Protein AF-A0A6I3C0P9-F1 (afdb_monomer_lite)

Sequence (202 aa):
MDRSRAARRWARHPGRGCHIDLPGGHRPDGVVLSHHPAGKRRDPDERGGEGRRAERQQDGRQRLPHRTAPRTIVHGDYRLDNLLYREDPAECIAVDWQTAGAGVGGNDLAYFISTGLDPQLRRCAERELVEAYGQRLRNYGVNRDDAELWDDYRFALGHGVTVTVLGAVVASRTERGDDMFMAMASRVCAAIRDHDALALYI

Secondary structure (DSSP, 8-state):
--THHHHHTSPPPTTS-----PPPPPPPP---PPP-PPP---------S--TTTTTSS--S---GGGTSPEEEE-SS--GGGEEE-SSTT-EEE--GGG-EEEETHHHHHHHHHHHS-HHHHHHHHHHHHHHHHHHHHHTT----HHHHHHHHHHHHHHHHHHHHHHHHHSPP-HHHHHHHHHHHHHHHHHHHHTTGGGG--

Foldseek 3Di:
DDPVPVVVVVDDDPPDADDDDDPDDDDDDDDDDDDDDDDDDDDDDDDDDPDPPPPVDDDPPPDQLQVPADKDWDLLQQEPVQWDADPPNVDIDGHDSVRIDIGGNLLSLLLHLQQHDDQVVSVRPVLVSLVVVQVVCVVVVNHDDSVSSVSSNLLSLVSNLVSLVVCVVPDDDDPVNVVSSVSSNVRSVSSCVVSVSVVSVD

Radius of gyration: 21.85 Å; chains: 1; bounding box: 54×44×70 Å

Structure (mmCIF, N/CA/C/O backbone):
data_AF-A0A6I3C0P9-F1
#
_entry.id   AF-A0A6I3C0P9-F1
#
loop_
_atom_site.group_PDB
_atom_site.id
_atom_site.type_symbol
_atom_site.label_atom_id
_atom_site.label_alt_id
_atom_site.label_comp_id
_atom_site.label_asym_id
_atom_site.label_entity_id
_atom_site.label_seq_id
_atom_site.pdbx_PDB_ins_code
_atom_site.Cartn_x
_atom_site.Cartn_y
_atom_site.Cartn_z
_atom_site.occupancy
_atom_site.B_iso_or_equiv
_atom_site.auth_seq_id
_atom_site.auth_comp_id
_atom_site.auth_asym_id
_atom_site.auth_atom_id
_atom_site.pdbx_PDB_model_num
ATOM 1 N N . MET A 1 1 ? -7.347 -9.492 25.555 1.00 38.91 1 MET A N 1
ATOM 2 C CA . MET A 1 1 ? -7.716 -10.050 24.236 1.00 38.91 1 MET A CA 1
ATOM 3 C C . MET A 1 1 ? -6.455 -10.538 23.548 1.00 38.91 1 MET A C 1
ATOM 5 O O . MET A 1 1 ? -5.485 -9.798 23.456 1.00 38.91 1 MET A O 1
ATOM 9 N N . ASP A 1 2 ? -6.439 -11.815 23.187 1.00 27.03 2 ASP A N 1
ATOM 10 C CA . ASP A 1 2 ? -5.259 -12.546 22.732 1.00 27.03 2 ASP A CA 1
ATOM 11 C C . ASP A 1 2 ? -4.968 -12.265 21.243 1.00 27.03 2 ASP A C 1
ATOM 13 O O . ASP A 1 2 ? -5.726 -12.673 20.359 1.00 27.03 2 ASP A O 1
ATOM 17 N N . ARG A 1 3 ? -3.846 -11.577 20.974 1.00 28.50 3 ARG A N 1
ATOM 18 C CA . ARG A 1 3 ? -3.322 -11.249 19.630 1.00 28.50 3 ARG A CA 1
ATOM 19 C C . ARG A 1 3 ? -3.063 -12.491 18.760 1.00 28.50 3 ARG A C 1
ATOM 21 O O . ARG A 1 3 ? -2.845 -12.366 17.558 1.00 28.50 3 ARG A O 1
ATOM 28 N N . SER A 1 4 ? -3.119 -13.692 19.335 1.00 28.48 4 SER A N 1
ATOM 29 C CA . SER A 1 4 ? -2.850 -14.948 18.644 1.00 28.48 4 SER A CA 1
ATOM 30 C C . SER A 1 4 ? -3.986 -15.451 17.742 1.00 28.48 4 SER A C 1
ATOM 32 O O . SER A 1 4 ? -3.754 -16.379 16.971 1.00 28.48 4 SER A O 1
ATOM 34 N N . ARG A 1 5 ? -5.213 -14.909 17.808 1.00 29.33 5 ARG A N 1
ATOM 35 C CA . ARG A 1 5 ? -6.333 -15.431 16.993 1.00 29.33 5 ARG A CA 1
ATOM 36 C C . ARG A 1 5 ? -6.381 -14.875 15.570 1.00 29.33 5 ARG A C 1
ATOM 38 O O . ARG A 1 5 ? -6.636 -15.650 14.654 1.00 29.33 5 ARG A O 1
ATOM 45 N N . ALA A 1 6 ? -6.054 -13.598 15.363 1.00 30.41 6 ALA A N 1
ATOM 46 C CA . ALA A 1 6 ? -5.979 -13.026 14.016 1.00 30.41 6 ALA A CA 1
ATOM 47 C C . ALA A 1 6 ? -4.858 -13.689 13.200 1.00 30.41 6 ALA A C 1
ATOM 49 O O . ALA A 1 6 ? -5.098 -14.122 12.081 1.00 30.41 6 ALA A O 1
ATOM 50 N N . ALA A 1 7 ? -3.678 -13.895 13.799 1.00 29.20 7 ALA A N 1
ATOM 51 C CA . ALA A 1 7 ? -2.527 -14.533 13.154 1.00 29.20 7 ALA A CA 1
ATOM 52 C C . ALA A 1 7 ? -2.768 -15.997 12.720 1.00 29.20 7 ALA A C 1
ATOM 54 O O . ALA A 1 7 ? -2.131 -16.470 11.781 1.00 29.20 7 ALA A O 1
ATOM 55 N N . ARG A 1 8 ? -3.705 -16.720 13.354 1.00 29.94 8 ARG A N 1
ATOM 56 C CA . ARG A 1 8 ? -3.997 -18.130 13.029 1.00 29.94 8 ARG A CA 1
ATOM 57 C C . ARG A 1 8 ? -4.767 -18.323 11.723 1.00 29.94 8 ARG A C 1
ATOM 59 O O . ARG A 1 8 ? -4.684 -19.409 11.164 1.00 29.94 8 ARG A O 1
ATOM 66 N N . ARG A 1 9 ? -5.451 -17.296 11.201 1.00 34.88 9 ARG A N 1
ATOM 67 C CA . ARG A 1 9 ? -6.088 -17.360 9.869 1.00 34.88 9 ARG A CA 1
ATOM 68 C C . ARG A 1 9 ? -5.073 -17.223 8.721 1.00 34.88 9 ARG A C 1
ATOM 70 O O . ARG A 1 9 ? -5.396 -17.534 7.585 1.00 34.88 9 ARG A O 1
ATOM 77 N N . TRP A 1 10 ? -3.843 -16.810 9.036 1.00 47.06 10 TRP A N 1
ATOM 78 C CA . TRP A 1 10 ? -2.768 -16.501 8.082 1.00 47.06 10 TRP A CA 1
ATOM 79 C C . TRP A 1 10 ? -1.537 -17.406 8.254 1.00 47.06 10 TRP A C 1
ATOM 81 O O . TRP A 1 10 ? -0.498 -17.190 7.627 1.00 47.06 10 TRP A O 1
ATOM 91 N N . ALA A 1 11 ? -1.625 -18.411 9.132 1.00 30.53 11 ALA A N 1
ATOM 92 C CA . ALA A 1 11 ? -0.545 -19.352 9.387 1.00 30.53 11 ALA A CA 1
ATOM 93 C C . ALA A 1 11 ? -0.481 -20.414 8.277 1.00 30.53 11 ALA A C 1
ATOM 95 O O . ALA A 1 11 ? -1.456 -21.097 7.971 1.00 30.53 11 ALA A O 1
ATOM 96 N N . ARG A 1 12 ? 0.709 -20.532 7.684 1.00 39.53 12 ARG A N 1
ATOM 97 C CA . ARG A 1 12 ? 1.084 -21.432 6.588 1.00 39.53 12 ARG A CA 1
ATOM 98 C C . ARG A 1 12 ? 0.608 -22.876 6.813 1.00 39.53 12 ARG A C 1
ATOM 100 O O . ARG A 1 12 ? 1.025 -23.516 7.775 1.00 39.53 12 ARG A O 1
ATOM 107 N N . HIS A 1 13 ? -0.127 -23.429 5.849 1.00 32.75 13 HIS A N 1
ATOM 108 C CA . HIS A 1 13 ? -0.149 -24.872 5.607 1.00 32.75 13 HIS A CA 1
ATOM 109 C C . HIS A 1 13 ? 0.888 -25.197 4.519 1.00 32.75 13 HIS A C 1
ATOM 111 O O . HIS A 1 13 ? 0.745 -24.712 3.395 1.00 32.75 13 HIS A O 1
ATOM 117 N N . PRO A 1 14 ? 1.935 -25.993 4.801 1.00 33.34 14 PRO A N 1
ATOM 118 C CA . PRO A 1 14 ? 2.873 -26.411 3.768 1.00 33.34 14 PRO A CA 1
ATOM 119 C C . PRO A 1 14 ? 2.139 -27.358 2.808 1.00 33.34 14 PRO A C 1
ATOM 121 O O . PRO A 1 14 ? 1.761 -28.461 3.190 1.00 33.34 14 PRO A O 1
ATOM 124 N N . GLY A 1 15 ? 1.879 -26.898 1.580 1.00 37.88 15 GLY A N 1
ATOM 125 C CA . GLY A 1 15 ? 1.299 -27.715 0.506 1.00 37.88 15 GLY A CA 1
ATOM 126 C C . GLY A 1 15 ? -0.063 -27.274 -0.042 1.00 37.88 15 GLY A C 1
ATOM 127 O O . GLY A 1 15 ? -0.566 -27.927 -0.951 1.00 37.88 15 GLY A O 1
ATOM 128 N N . ARG A 1 16 ? -0.664 -26.179 0.442 1.00 39.03 16 ARG A N 1
ATOM 129 C CA . ARG A 1 16 ? -1.832 -25.556 -0.211 1.00 39.03 16 ARG A CA 1
ATOM 130 C C . ARG A 1 16 ? -1.419 -24.184 -0.734 1.00 39.03 16 ARG A C 1
ATOM 132 O O . ARG A 1 16 ? -0.771 -23.436 -0.007 1.00 39.03 16 ARG A O 1
ATOM 139 N N . GLY A 1 17 ? -1.728 -23.890 -1.998 1.00 38.62 17 GLY A N 1
ATOM 140 C CA . GLY A 1 17 ? -1.476 -22.574 -2.592 1.00 38.62 17 GLY A CA 1
ATOM 141 C C . GLY A 1 17 ? -2.056 -21.451 -1.727 1.00 38.62 17 GLY A C 1
ATOM 142 O O . GLY A 1 17 ? -3.011 -21.674 -0.983 1.00 38.62 17 GLY A O 1
ATOM 143 N N . CYS A 1 18 ? -1.447 -20.266 -1.795 1.00 44.22 18 CYS A N 1
ATOM 144 C CA . CYS A 1 18 ? -1.947 -19.070 -1.121 1.00 44.22 18 CYS A CA 1
ATOM 145 C C . CYS A 1 18 ? -3.380 -18.782 -1.586 1.00 44.22 18 CYS A C 1
ATOM 147 O O . CYS A 1 18 ? -3.577 -18.327 -2.706 1.00 44.22 18 CYS A O 1
ATOM 149 N N . HIS A 1 19 ? -4.361 -19.077 -0.738 1.00 35.81 19 HIS A N 1
ATOM 150 C CA . HIS A 1 19 ? -5.753 -18.684 -0.921 1.00 35.81 19 HIS A CA 1
ATOM 151 C C . HIS A 1 19 ? -6.072 -17.647 0.149 1.00 35.81 19 HIS A C 1
ATOM 153 O O . HIS A 1 19 ? -5.813 -17.887 1.333 1.00 35.81 19 HIS A O 1
ATOM 159 N N . ILE A 1 20 ? -6.592 -16.495 -0.261 1.00 45.50 20 ILE A N 1
ATOM 160 C CA . ILE A 1 20 ? -7.038 -15.442 0.644 1.00 45.50 20 ILE A CA 1
ATOM 161 C C . ILE A 1 20 ? -8.560 -15.439 0.594 1.00 45.50 20 ILE A C 1
ATOM 163 O O . ILE A 1 20 ? -9.168 -15.431 -0.466 1.00 45.50 20 ILE A O 1
ATOM 167 N N . ASP A 1 21 ? -9.185 -15.499 1.766 1.00 40.84 21 ASP A N 1
ATOM 168 C CA . ASP A 1 21 ? -10.636 -15.383 1.889 1.00 40.84 21 ASP A CA 1
ATOM 169 C C . ASP A 1 21 ? -10.985 -13.927 2.211 1.00 40.84 21 ASP A C 1
ATOM 171 O O . ASP A 1 21 ? -11.048 -13.540 3.390 1.00 40.84 21 ASP A O 1
ATOM 175 N N . LEU A 1 22 ? -11.206 -13.113 1.175 1.00 41.94 22 LEU A N 1
ATOM 176 C CA . LEU A 1 22 ? -11.764 -11.772 1.341 1.00 41.94 22 LEU A CA 1
ATOM 177 C C . LEU A 1 22 ? -13.247 -11.857 1.759 1.00 41.94 22 LEU A C 1
ATOM 179 O O . LEU A 1 22 ? -14.027 -12.566 1.119 1.00 41.94 22 LEU A O 1
ATOM 183 N N . PRO A 1 23 ? -13.682 -11.149 2.820 1.00 40.12 23 PRO A N 1
ATOM 184 C CA . PRO A 1 23 ? -15.089 -11.120 3.202 1.00 40.12 23 PRO A CA 1
ATOM 185 C C . PRO A 1 23 ? -15.928 -10.423 2.118 1.00 40.12 23 PRO A C 1
ATOM 187 O O . PRO A 1 23 ? -15.654 -9.286 1.724 1.00 40.12 23 PRO A O 1
ATOM 190 N N . GLY A 1 24 ? -16.958 -11.124 1.633 1.00 35.59 24 GLY A N 1
ATOM 191 C CA . GLY A 1 24 ? -17.895 -10.631 0.624 1.00 35.59 24 GLY A CA 1
ATOM 192 C C . GLY A 1 24 ? -18.575 -9.336 1.071 1.00 35.59 24 GLY A C 1
ATOM 193 O O . GLY A 1 24 ? -19.110 -9.246 2.173 1.00 35.59 24 GLY A O 1
ATOM 194 N N . GLY A 1 25 ? -18.531 -8.315 0.214 1.00 35.94 25 GLY A N 1
ATOM 195 C CA . GLY A 1 25 ? -19.069 -6.993 0.515 1.00 35.94 25 GLY A CA 1
ATOM 196 C C . GLY A 1 25 ? -20.580 -7.015 0.740 1.00 35.94 25 GLY A C 1
ATOM 197 O O . GLY A 1 25 ? -21.345 -7.322 -0.172 1.00 35.94 25 GLY A O 1
ATOM 198 N N . HIS A 1 26 ? -21.007 -6.635 1.943 1.00 32.00 26 HIS A N 1
ATOM 199 C CA . HIS A 1 26 ? -22.389 -6.263 2.222 1.00 32.00 26 HIS A CA 1
ATOM 200 C C . HIS A 1 26 ? -22.710 -4.954 1.480 1.00 32.00 26 HIS A C 1
ATOM 202 O O . HIS A 1 26 ? -21.946 -3.987 1.560 1.00 32.00 26 HIS A O 1
ATOM 208 N N . ARG A 1 27 ? -23.806 -4.934 0.711 1.00 31.52 27 ARG A N 1
ATOM 209 C CA . ARG A 1 27 ? -24.332 -3.710 0.090 1.00 31.52 27 ARG A CA 1
ATOM 210 C C . ARG A 1 27 ? -24.990 -2.853 1.178 1.00 31.52 27 ARG A C 1
ATOM 212 O O . ARG A 1 27 ? -25.767 -3.408 1.948 1.00 31.52 27 ARG A O 1
ATOM 219 N N . PRO A 1 28 ? -24.762 -1.533 1.234 1.00 33.75 28 PRO A N 1
ATOM 220 C CA . PRO A 1 28 ? -25.681 -0.652 1.933 1.00 33.75 28 PRO A CA 1
ATOM 221 C C . PRO A 1 28 ? -26.931 -0.463 1.063 1.00 33.75 28 PRO A C 1
ATOM 223 O O . PRO A 1 28 ? -26.853 0.018 -0.070 1.00 33.75 28 PRO A O 1
ATOM 226 N N . ASP A 1 29 ? -28.077 -0.889 1.586 1.00 29.89 29 ASP A N 1
ATOM 227 C CA . ASP A 1 29 ? -29.388 -0.628 1.000 1.00 29.89 29 ASP A CA 1
ATOM 228 C C . ASP A 1 29 ? -29.716 0.874 1.045 1.00 29.89 29 ASP A C 1
ATOM 230 O O . ASP A 1 29 ? -29.519 1.538 2.061 1.00 29.89 29 ASP A O 1
ATOM 234 N N . GLY A 1 30 ? -30.289 1.388 -0.048 1.00 33.84 30 GLY A N 1
ATOM 235 C CA . GLY A 1 30 ? -31.088 2.616 -0.028 1.00 33.84 30 GLY A CA 1
ATOM 236 C C . GLY A 1 30 ? -30.412 3.895 -0.527 1.00 33.84 30 GLY A C 1
ATOM 237 O O . GLY A 1 30 ? -30.167 4.813 0.247 1.00 33.84 30 GLY A O 1
ATOM 238 N N . VAL A 1 31 ? -30.263 4.033 -1.848 1.00 28.39 31 VAL A N 1
ATOM 239 C CA . VAL A 1 31 ? -30.340 5.350 -2.507 1.00 28.39 31 VAL A CA 1
ATOM 240 C C . VAL A 1 31 ? -31.337 5.242 -3.657 1.00 28.39 31 VAL A C 1
ATOM 242 O O . VAL A 1 31 ? -31.069 4.631 -4.689 1.00 28.39 31 VAL A O 1
ATOM 245 N N . VAL A 1 32 ? -32.523 5.814 -3.452 1.00 26.89 32 VAL A N 1
ATOM 246 C CA . VAL A 1 32 ? -33.547 5.979 -4.487 1.00 26.89 32 VAL A CA 1
ATOM 247 C C . VAL A 1 32 ? -33.168 7.206 -5.315 1.00 26.89 32 VAL A C 1
ATOM 249 O O . VAL A 1 32 ? -33.264 8.330 -4.829 1.00 26.89 32 VAL A O 1
ATOM 252 N N . LEU A 1 33 ? -32.736 6.999 -6.561 1.00 29.86 33 LEU A N 1
ATOM 253 C CA . LEU A 1 33 ? -32.597 8.071 -7.549 1.00 29.86 33 LEU A CA 1
ATOM 254 C C . LEU A 1 33 ? -33.872 8.140 -8.395 1.00 29.86 33 LEU A C 1
ATOM 256 O O . LEU A 1 33 ? -34.263 7.176 -9.054 1.00 29.86 33 LEU A O 1
ATOM 260 N N . SER A 1 34 ? -34.533 9.290 -8.343 1.00 28.80 34 SER A N 1
ATOM 261 C CA . SER A 1 34 ? -35.759 9.619 -9.063 1.00 28.80 34 SER A CA 1
ATOM 262 C C . SER A 1 34 ? -35.545 9.674 -10.584 1.00 28.80 34 SER A C 1
ATOM 264 O O . SER A 1 34 ? -34.578 10.241 -11.087 1.00 28.80 34 SER A O 1
ATOM 266 N N . HIS A 1 35 ? -36.485 9.083 -11.327 1.00 28.83 35 HIS A N 1
ATOM 267 C CA . HIS A 1 35 ? -36.549 9.101 -12.789 1.00 28.83 35 HIS A CA 1
ATOM 268 C C . HIS A 1 35 ? -37.138 10.407 -13.348 1.00 28.83 35 HIS A C 1
ATOM 270 O O . HIS A 1 35 ? -38.160 10.900 -12.863 1.00 28.83 35 HIS A O 1
ATOM 276 N N . HIS A 1 36 ? -36.570 10.882 -14.462 1.00 27.42 36 HIS A N 1
ATOM 277 C CA . HIS A 1 36 ? -37.252 11.731 -15.446 1.00 27.42 36 HIS A CA 1
ATOM 278 C C . HIS A 1 36 ? -36.808 11.383 -16.887 1.00 27.42 36 HIS A C 1
ATOM 280 O O . HIS A 1 36 ? -35.764 10.756 -17.058 1.00 27.42 36 HIS A O 1
ATOM 286 N N . PRO A 1 37 ? -37.641 11.664 -17.912 1.00 30.05 37 PRO A N 1
ATOM 287 C CA . PRO A 1 37 ? -37.970 10.681 -18.946 1.00 30.05 37 PRO A CA 1
ATOM 288 C C . PRO A 1 37 ? -37.152 10.751 -20.246 1.00 30.05 37 PRO A C 1
ATOM 290 O O . PRO A 1 37 ? -36.448 11.709 -20.549 1.00 30.05 37 PRO A O 1
ATOM 293 N N . ALA A 1 38 ? -37.324 9.679 -21.023 1.00 30.98 38 ALA A N 1
ATOM 294 C CA . ALA A 1 38 ? -36.679 9.347 -22.285 1.00 30.98 38 ALA A CA 1
ATOM 295 C C . ALA A 1 38 ? -36.894 10.366 -23.423 1.00 30.98 38 ALA A C 1
ATOM 297 O O . ALA A 1 38 ? -38.022 10.724 -23.764 1.00 30.98 38 ALA A O 1
ATOM 298 N N . GLY A 1 39 ? -35.794 10.723 -24.094 1.00 30.14 39 GLY A N 1
ATOM 299 C CA . GLY A 1 39 ? -35.772 11.387 -25.396 1.00 30.14 39 GLY A CA 1
ATOM 300 C C . GLY A 1 39 ? -35.522 10.388 -26.534 1.00 30.14 39 GLY A C 1
ATOM 301 O O . GLY A 1 39 ? -34.580 9.605 -26.492 1.00 30.14 39 GLY A O 1
ATOM 302 N N . LYS A 1 40 ? -36.418 10.418 -27.524 1.00 32.47 40 LYS A N 1
ATOM 303 C CA . LYS A 1 40 ? -36.533 9.630 -28.769 1.00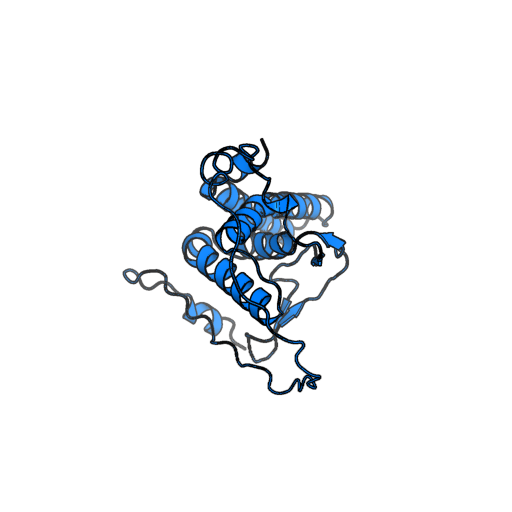 32.47 40 LYS A CA 1
ATOM 304 C C . LYS A 1 40 ? -35.247 9.058 -29.399 1.00 32.47 40 LYS A C 1
ATOM 306 O O . LYS A 1 40 ? -34.299 9.777 -29.695 1.00 32.47 40 LYS A O 1
ATOM 311 N N . ARG A 1 41 ? -35.340 7.774 -29.777 1.00 33.72 41 ARG A N 1
ATOM 312 C CA . ARG A 1 41 ? -34.451 7.063 -30.714 1.00 33.72 41 ARG A CA 1
ATOM 313 C C . ARG A 1 41 ? -34.569 7.628 -32.140 1.00 33.72 41 ARG A C 1
ATOM 315 O O . ARG A 1 41 ? -35.677 7.919 -32.595 1.00 33.72 41 ARG A O 1
ATOM 322 N N . ARG A 1 42 ? -33.448 7.674 -32.861 1.00 31.28 42 ARG A N 1
ATOM 323 C CA . ARG A 1 42 ? -33.365 7.608 -34.329 1.00 31.28 42 ARG A CA 1
ATOM 324 C C . ARG A 1 42 ? -32.244 6.638 -34.692 1.00 31.28 42 ARG A C 1
ATOM 326 O O . ARG A 1 42 ? -31.219 6.633 -34.022 1.00 31.28 42 ARG A O 1
ATOM 333 N N . ASP A 1 43 ? -32.479 5.845 -35.723 1.00 31.69 43 ASP A N 1
ATOM 334 C CA . ASP A 1 43 ? -31.561 4.871 -36.319 1.00 31.69 43 ASP A CA 1
ATOM 335 C C . ASP A 1 43 ? -31.957 4.714 -37.800 1.00 31.69 43 ASP A C 1
ATOM 337 O O . ASP A 1 43 ? -33.095 5.080 -38.129 1.00 31.69 43 ASP A O 1
ATOM 341 N N . PRO A 1 44 ? -31.181 4.033 -38.656 1.00 47.91 44 PRO A N 1
ATOM 342 C CA . PRO A 1 44 ? -29.742 4.090 -38.940 1.00 47.91 44 PRO A CA 1
ATOM 343 C C . PRO A 1 44 ? -29.495 4.559 -40.393 1.00 47.91 44 PRO A C 1
ATOM 345 O O . PRO A 1 44 ? -3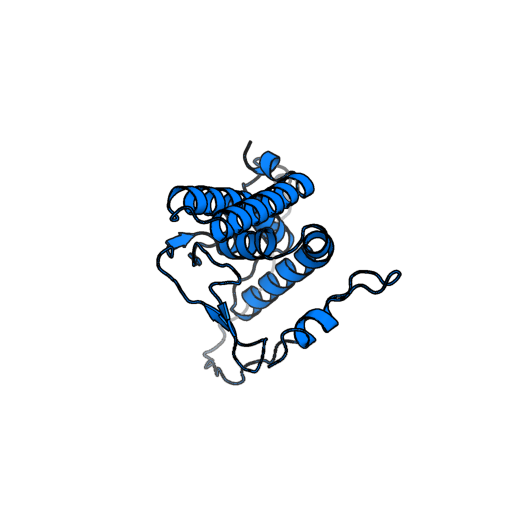0.429 4.751 -41.165 1.00 47.91 44 PRO A O 1
ATOM 348 N N . ASP A 1 45 ? -28.215 4.581 -40.769 1.00 33.66 45 ASP A N 1
ATOM 349 C CA . ASP A 1 45 ? -27.689 4.394 -42.131 1.00 33.66 45 ASP A CA 1
ATOM 350 C C . ASP A 1 45 ? -27.366 5.673 -42.915 1.00 33.66 45 ASP A C 1
ATOM 352 O O . ASP A 1 45 ? -28.243 6.391 -43.379 1.00 33.66 45 ASP A O 1
ATOM 356 N N . GLU A 1 46 ? -26.063 5.959 -43.031 1.00 34.69 46 GLU A N 1
ATOM 357 C CA . GLU A 1 46 ? -25.405 6.326 -44.290 1.00 34.69 46 GLU A CA 1
ATOM 358 C C . GLU A 1 46 ? -23.921 6.666 -44.058 1.00 34.69 46 GLU A C 1
ATOM 360 O O . GLU A 1 46 ? -23.586 7.491 -43.209 1.00 34.69 46 GLU A O 1
ATOM 365 N N . ARG A 1 47 ? -23.069 6.113 -44.939 1.00 36.91 47 ARG A N 1
ATOM 366 C CA . ARG A 1 47 ? -21.616 6.339 -45.137 1.00 36.91 47 ARG A CA 1
ATOM 367 C C . ARG A 1 47 ? -20.750 5.448 -44.239 1.00 36.91 47 ARG A C 1
ATOM 369 O O . ARG A 1 47 ? -20.501 5.726 -43.075 1.00 36.91 47 ARG A O 1
ATOM 376 N N . GLY A 1 48 ? -20.325 4.283 -44.728 1.00 30.31 48 GLY A N 1
ATOM 377 C CA . GLY A 1 48 ? -19.356 4.175 -45.828 1.00 30.31 48 GLY A CA 1
ATOM 378 C C . GLY A 1 48 ? -17.973 4.472 -45.241 1.00 30.31 48 GLY A C 1
ATOM 379 O O . GLY A 1 48 ? -17.634 5.609 -44.964 1.00 30.31 48 GLY A O 1
ATOM 380 N N . GLY A 1 49 ? -17.197 3.473 -44.841 1.00 39.06 49 GLY A N 1
ATOM 381 C CA . GLY A 1 49 ? -16.512 2.627 -45.806 1.00 39.06 49 GLY A CA 1
ATOM 382 C C . GLY A 1 49 ? -15.033 2.988 -45.981 1.00 39.06 49 GLY A C 1
ATOM 383 O O . GLY A 1 49 ? -14.447 2.455 -46.897 1.00 39.06 49 GLY A O 1
ATOM 384 N N . GLU A 1 50 ? -14.407 3.826 -45.137 1.00 36.94 50 GLU A N 1
ATOM 385 C CA . GLU A 1 50 ? -12.986 4.205 -45.335 1.00 36.94 50 GLU A CA 1
ATOM 386 C C . GLU A 1 50 ? -12.158 4.448 -44.048 1.00 36.94 50 GLU A C 1
ATOM 388 O O . GLU A 1 50 ? -10.998 4.838 -44.118 1.00 36.94 50 GLU A O 1
ATOM 393 N N . GLY A 1 51 ? -12.684 4.158 -42.848 1.00 33.19 51 GLY A N 1
ATOM 394 C CA . GLY A 1 51 ? -11.971 4.424 -41.578 1.00 33.19 51 GLY A CA 1
ATOM 395 C C . GLY A 1 51 ? -11.082 3.292 -41.032 1.00 33.19 51 GLY A C 1
ATOM 396 O O . GLY A 1 51 ? -10.210 3.521 -40.200 1.00 33.19 51 GLY A O 1
ATOM 397 N N . ARG A 1 52 ? -11.254 2.042 -41.488 1.00 42.44 52 ARG A N 1
ATOM 398 C CA . ARG A 1 52 ? -10.749 0.855 -40.754 1.00 42.44 52 ARG A CA 1
ATOM 399 C C . ARG A 1 52 ? -9.265 0.513 -40.951 1.00 42.44 52 ARG A C 1
ATOM 401 O O . ARG A 1 52 ? -8.814 -0.513 -40.449 1.00 42.44 52 ARG A O 1
ATOM 408 N N . ARG A 1 53 ? -8.492 1.331 -41.672 1.00 39.91 53 ARG A N 1
ATOM 409 C CA . ARG A 1 53 ? -7.037 1.125 -41.848 1.00 39.91 53 ARG A CA 1
ATOM 410 C C . ARG A 1 53 ? -6.157 2.260 -41.323 1.00 39.91 53 ARG A C 1
ATOM 412 O O . ARG A 1 53 ? -4.958 2.046 -41.206 1.00 39.91 53 ARG A O 1
ATOM 419 N N . ALA A 1 54 ? -6.725 3.406 -40.945 1.00 37.22 54 ALA A N 1
ATOM 420 C CA . ALA A 1 54 ? -5.960 4.552 -40.440 1.00 37.22 54 ALA A CA 1
ATOM 421 C C . ALA A 1 54 ? -5.922 4.653 -38.901 1.00 37.22 54 ALA A C 1
ATOM 423 O O . ALA A 1 54 ? -5.108 5.389 -38.353 1.00 37.22 54 ALA A O 1
ATOM 424 N N . GLU A 1 55 ? -6.755 3.891 -38.187 1.00 36.97 55 GLU A N 1
ATOM 425 C CA . GLU A 1 55 ? -6.871 3.990 -36.722 1.00 36.97 55 GLU A CA 1
ATOM 426 C C . GLU A 1 55 ? -5.924 3.042 -35.961 1.00 36.97 55 GLU A C 1
ATOM 428 O O . GLU A 1 55 ? -5.757 3.144 -34.752 1.00 36.97 55 GLU A O 1
ATOM 433 N N . ARG A 1 56 ? -5.225 2.142 -36.667 1.00 37.88 56 ARG A N 1
ATOM 434 C CA . ARG A 1 56 ? -4.291 1.177 -36.053 1.00 37.88 56 ARG A CA 1
ATOM 435 C C . ARG A 1 56 ? -2.885 1.738 -35.810 1.00 37.88 56 ARG A C 1
ATOM 437 O O . ARG A 1 56 ? -1.973 0.980 -35.486 1.00 37.88 56 ARG A O 1
ATOM 444 N N . GLN A 1 57 ? -2.701 3.040 -36.010 1.00 40.16 57 GLN A N 1
ATOM 445 C CA . GLN A 1 57 ? -1.396 3.688 -35.976 1.00 40.16 57 GLN A CA 1
ATOM 446 C C . GLN A 1 57 ? -1.477 5.065 -35.316 1.00 40.16 57 GLN A C 1
ATOM 448 O O . GLN A 1 57 ? -1.029 6.063 -35.869 1.00 40.16 57 GLN A O 1
ATOM 453 N N . GLN A 1 58 ? -2.073 5.126 -34.126 1.00 42.59 58 GLN A N 1
ATOM 454 C CA . GLN A 1 58 ? -1.968 6.290 -33.254 1.00 42.59 58 GLN A CA 1
ATOM 455 C C . GLN A 1 58 ? -1.631 5.835 -31.830 1.00 42.59 58 GLN A C 1
ATOM 457 O O . GLN A 1 58 ? -2.257 4.935 -31.285 1.00 42.59 58 GLN A O 1
ATOM 462 N N . ASP A 1 59 ? -0.625 6.505 -31.271 1.00 43.16 59 ASP A N 1
ATOM 463 C CA . ASP A 1 59 ? -0.190 6.501 -29.869 1.00 43.16 59 ASP A CA 1
ATOM 464 C C . ASP A 1 59 ? 0.774 5.384 -29.412 1.00 43.16 59 ASP A C 1
ATOM 466 O O . ASP A 1 59 ? 0.558 4.676 -28.438 1.00 43.16 59 ASP A O 1
ATOM 470 N N . GLY A 1 60 ? 1.931 5.293 -30.079 1.00 40.91 60 GLY A N 1
ATOM 471 C CA . GLY A 1 60 ? 3.127 4.603 -29.564 1.00 40.91 60 GLY A CA 1
ATOM 472 C C . GLY A 1 60 ? 3.872 5.355 -28.446 1.00 40.91 60 GLY A C 1
ATOM 473 O O . GLY A 1 60 ? 5.002 4.995 -28.122 1.00 40.91 60 GLY A O 1
ATOM 474 N N . ARG A 1 61 ? 3.291 6.412 -27.859 1.00 50.31 61 ARG A N 1
ATOM 475 C CA . ARG A 1 61 ? 3.785 6.980 -26.600 1.00 50.31 61 ARG A CA 1
ATOM 476 C C . ARG A 1 61 ? 3.171 6.161 -25.473 1.00 50.31 61 ARG A C 1
ATOM 478 O O . ARG A 1 61 ? 1.990 6.322 -25.188 1.00 50.31 61 ARG A O 1
ATOM 485 N N . GLN A 1 62 ? 3.958 5.294 -24.835 1.00 55.22 62 GLN A N 1
ATOM 486 C CA . GLN A 1 62 ? 3.547 4.657 -23.581 1.00 55.22 62 GLN A CA 1
ATOM 487 C C . GLN A 1 62 ? 3.068 5.750 -22.617 1.00 55.22 62 GLN A C 1
ATOM 489 O O . GLN A 1 62 ? 3.837 6.613 -22.188 1.00 55.22 62 GLN A O 1
ATOM 494 N N . ARG A 1 63 ? 1.761 5.777 -22.343 1.00 60.28 63 ARG A N 1
ATOM 495 C CA . ARG A 1 63 ? 1.190 6.686 -21.353 1.00 60.28 63 ARG A CA 1
ATOM 496 C C . ARG A 1 63 ? 1.663 6.206 -19.993 1.00 60.28 63 ARG A C 1
ATOM 498 O O . ARG A 1 63 ? 1.419 5.063 -19.630 1.00 60.28 63 ARG A O 1
ATOM 505 N N . LEU A 1 64 ? 2.345 7.081 -19.258 1.00 62.78 64 LEU A N 1
ATOM 506 C CA . LEU A 1 64 ? 2.743 6.770 -17.889 1.00 62.78 64 LEU A CA 1
ATOM 507 C C . LEU A 1 64 ? 1.472 6.518 -17.056 1.00 62.78 64 LEU A C 1
ATOM 509 O O . LEU A 1 64 ? 0.575 7.369 -17.118 1.00 62.78 64 LEU A O 1
ATOM 513 N N . PRO A 1 65 ? 1.397 5.429 -16.271 1.00 64.25 65 PRO A N 1
ATOM 514 C CA . PRO A 1 65 ? 0.166 4.991 -15.596 1.00 64.25 65 PRO A CA 1
ATOM 515 C C . PRO A 1 65 ? -0.492 6.122 -14.787 1.00 64.25 65 PRO A C 1
ATOM 517 O O . PRO A 1 65 ? -1.646 6.496 -14.991 1.00 64.25 65 PRO A O 1
ATOM 520 N N . HIS A 1 66 ? 0.323 6.843 -14.016 1.00 66.50 66 HIS A N 1
ATOM 521 C CA . HIS A 1 66 ? -0.124 7.920 -13.132 1.00 66.50 66 HIS A CA 1
ATOM 522 C C . HIS A 1 66 ? -0.681 9.169 -13.858 1.00 66.50 66 HIS A C 1
ATOM 524 O O . HIS A 1 66 ? -1.256 10.053 -13.222 1.00 66.50 66 HIS A O 1
ATOM 530 N N . ARG A 1 67 ? -0.516 9.313 -15.183 1.00 64.69 67 ARG A N 1
ATOM 531 C CA . ARG A 1 67 ? -1.009 10.501 -15.914 1.00 64.69 67 ARG A CA 1
ATOM 532 C C . ARG A 1 67 ? -2.501 10.442 -16.234 1.00 64.69 67 ARG A C 1
ATOM 534 O O . ARG A 1 67 ? -3.087 11.498 -16.466 1.00 64.69 67 ARG A O 1
ATOM 541 N N . THR A 1 68 ? -3.097 9.253 -16.277 1.00 71.06 68 THR A N 1
ATOM 542 C CA . THR A 1 68 ? -4.531 9.064 -16.562 1.00 71.06 68 THR A CA 1
ATOM 543 C C . THR A 1 68 ? -5.353 8.827 -15.300 1.00 71.06 68 THR A C 1
ATOM 545 O O . THR A 1 68 ? -6.577 8.958 -15.330 1.00 71.06 68 THR A O 1
ATOM 548 N N . ALA A 1 69 ? -4.696 8.527 -14.179 1.00 80.56 69 ALA A N 1
ATOM 549 C CA . ALA A 1 69 ? -5.364 8.254 -12.924 1.00 80.56 69 ALA A CA 1
ATOM 550 C C . ALA A 1 69 ? -6.077 9.502 -12.350 1.00 80.56 69 ALA A C 1
ATOM 552 O O . ALA A 1 69 ? -5.476 10.581 -12.271 1.00 80.56 69 ALA A O 1
ATOM 553 N N . PRO A 1 70 ? -7.346 9.380 -11.905 1.00 84.38 70 PRO A N 1
ATOM 554 C CA . PRO A 1 70 ? -8.055 10.469 -11.246 1.00 84.38 70 PRO A CA 1
ATOM 555 C C . PRO A 1 70 ? -7.328 10.935 -9.985 1.00 84.38 70 PRO A C 1
ATOM 557 O O . PRO A 1 70 ? -6.858 10.125 -9.180 1.00 84.38 70 PRO A O 1
ATOM 560 N N . ARG A 1 71 ? -7.282 12.254 -9.784 1.00 89.69 71 ARG A N 1
ATOM 561 C CA . ARG A 1 71 ? -6.772 12.831 -8.540 1.00 89.69 71 ARG A CA 1
ATOM 562 C C . ARG A 1 71 ? -7.829 12.744 -7.446 1.00 89.69 71 ARG A C 1
ATOM 564 O O . ARG A 1 71 ? -8.994 13.051 -7.676 1.00 89.69 71 ARG A O 1
ATOM 571 N N . THR A 1 72 ? -7.391 12.381 -6.252 1.00 92.38 72 THR A N 1
ATOM 572 C CA . THR A 1 72 ? -8.191 12.284 -5.031 1.00 92.38 72 THR A CA 1
ATOM 573 C C . THR A 1 72 ? -7.429 12.910 -3.865 1.00 92.38 72 THR A C 1
ATOM 575 O O . THR A 1 72 ? -6.250 13.257 -3.986 1.00 92.38 72 THR A O 1
ATOM 578 N N . ILE A 1 73 ? -8.100 13.047 -2.727 1.00 95.56 73 ILE A N 1
ATOM 579 C CA . ILE A 1 73 ? -7.416 13.207 -1.448 1.00 95.56 73 ILE A CA 1
ATOM 580 C C . ILE A 1 73 ? -6.782 11.856 -1.108 1.00 95.56 73 ILE A C 1
ATOM 582 O O . ILE A 1 73 ? -7.475 10.838 -1.089 1.00 95.56 73 ILE A O 1
ATOM 586 N N . VAL A 1 74 ? -5.470 11.864 -0.894 1.00 95.94 74 VAL A N 1
ATOM 587 C CA . VAL A 1 74 ? -4.694 10.739 -0.367 1.00 95.94 74 VAL A CA 1
ATOM 588 C C . VAL A 1 74 ? -4.327 11.027 1.079 1.00 95.94 74 VAL A C 1
ATOM 590 O O . VAL A 1 74 ? -4.157 12.189 1.458 1.00 95.94 74 VAL A O 1
ATOM 593 N N . HIS A 1 75 ? -4.204 9.975 1.875 1.00 97.12 75 HIS A N 1
ATOM 594 C CA . HIS A 1 75 ? -3.753 10.047 3.254 1.00 97.12 75 HIS A CA 1
ATOM 595 C C . HIS A 1 75 ? -2.265 10.398 3.332 1.00 97.12 75 HIS A C 1
ATOM 597 O O . HIS A 1 75 ? -1.874 11.166 4.198 1.00 97.12 75 HIS A O 1
ATOM 603 N N . GLY A 1 76 ? -1.431 9.854 2.438 1.00 93.19 76 GLY A N 1
ATOM 604 C CA . GLY A 1 76 ? 0.005 10.162 2.352 1.00 93.19 76 GLY A CA 1
ATOM 605 C C . GLY A 1 76 ? 0.892 9.388 3.335 1.00 93.19 76 GLY A C 1
ATOM 606 O O . GLY A 1 76 ? 2.075 9.204 3.075 1.00 93.19 76 GLY A O 1
ATOM 607 N N . ASP A 1 77 ? 0.323 8.883 4.431 1.00 94.00 77 ASP A N 1
ATOM 608 C CA . ASP A 1 77 ? 0.944 7.888 5.328 1.00 94.00 77 ASP A CA 1
ATOM 609 C C . ASP A 1 77 ? -0.032 6.742 5.684 1.00 94.00 77 ASP A C 1
ATOM 611 O O . ASP A 1 77 ? -0.303 6.453 6.849 1.00 94.00 77 ASP A O 1
ATOM 615 N N . TYR A 1 78 ? -0.656 6.124 4.674 1.00 95.12 78 TYR A N 1
ATOM 616 C CA . TYR A 1 78 ? -1.682 5.085 4.869 1.00 95.12 78 TYR A CA 1
ATOM 617 C C . TYR A 1 78 ? -1.084 3.718 5.251 1.00 95.12 78 TYR A C 1
ATOM 619 O O . TYR A 1 78 ? -0.958 2.810 4.430 1.00 95.12 78 TYR A O 1
ATOM 627 N N . ARG A 1 79 ? -0.690 3.566 6.516 1.00 91.75 79 ARG A N 1
ATOM 628 C CA . ARG A 1 79 ? -0.073 2.348 7.071 1.00 91.75 79 ARG A CA 1
ATOM 629 C C . ARG A 1 79 ? -0.944 1.697 8.141 1.00 91.75 79 ARG A C 1
ATOM 631 O O . ARG A 1 79 ? -1.779 2.351 8.753 1.00 91.75 79 ARG A O 1
ATOM 638 N N . LEU A 1 80 ? -0.697 0.413 8.418 1.00 90.62 80 LEU A N 1
ATOM 639 C CA . LEU A 1 80 ? -1.447 -0.367 9.418 1.00 90.62 80 LEU A CA 1
ATOM 640 C C . LEU A 1 80 ? -1.488 0.287 10.808 1.00 90.62 80 LEU A C 1
ATOM 642 O O . LEU A 1 80 ? -2.506 0.186 11.483 1.00 90.62 80 LEU A O 1
ATOM 646 N N . ASP A 1 81 ? -0.412 0.958 11.225 1.00 89.88 81 ASP A N 1
ATOM 647 C CA . ASP A 1 81 ? -0.341 1.647 12.523 1.00 89.88 81 ASP A CA 1
ATOM 648 C C . ASP A 1 81 ? -1.276 2.868 12.617 1.00 89.88 81 ASP A C 1
ATOM 650 O O . ASP A 1 81 ? -1.655 3.260 13.718 1.00 89.88 81 ASP A O 1
ATOM 654 N N . ASN A 1 82 ? -1.696 3.415 11.471 1.00 94.88 82 ASN A N 1
ATOM 655 C CA . ASN A 1 82 ? -2.617 4.548 11.359 1.00 94.88 82 ASN A CA 1
ATOM 656 C C . ASN A 1 82 ? -4.076 4.095 11.154 1.00 94.88 82 ASN A C 1
ATOM 658 O O . ASN A 1 82 ? -4.940 4.903 10.815 1.00 94.88 82 ASN A O 1
ATOM 662 N N . LEU A 1 83 ? -4.376 2.806 11.362 1.00 94.75 83 LEU A N 1
ATOM 663 C CA . LEU A 1 83 ? -5.728 2.254 11.272 1.00 94.75 83 LEU A CA 1
ATOM 664 C C . LEU A 1 83 ? -6.216 1.771 12.641 1.00 94.75 83 LEU A C 1
ATOM 666 O O . LEU A 1 83 ? -5.617 0.900 13.273 1.00 94.75 83 LEU A O 1
ATOM 670 N N . LEU A 1 84 ? -7.357 2.303 13.076 1.00 94.88 84 LEU A N 1
ATOM 671 C CA . LEU A 1 84 ? -8.084 1.829 14.250 1.00 94.88 84 LEU A CA 1
ATOM 672 C C . LEU A 1 84 ? -9.189 0.871 13.810 1.00 94.88 84 LEU A C 1
ATOM 674 O O . LEU A 1 84 ? -10.050 1.246 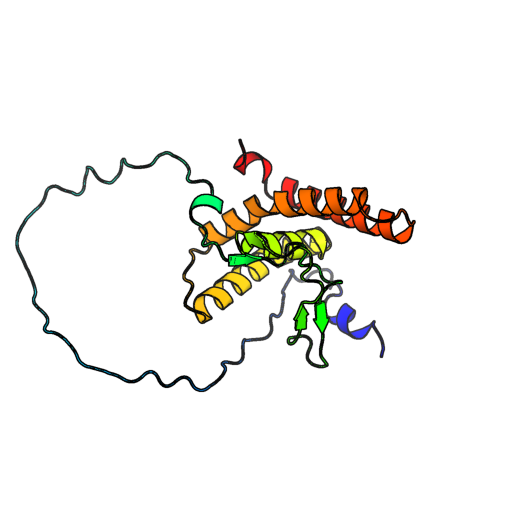13.019 1.00 94.88 84 LEU A O 1
ATOM 678 N N . TYR A 1 85 ? -9.186 -0.348 14.339 1.00 92.56 85 TYR A N 1
ATOM 679 C CA . TYR A 1 85 ? -10.176 -1.376 14.011 1.00 92.56 85 TYR A CA 1
ATOM 680 C C . TYR A 1 85 ? -11.266 -1.442 15.083 1.00 92.56 85 TYR A C 1
ATOM 682 O O . TYR A 1 85 ? -10.972 -1.324 16.277 1.00 92.56 85 TYR A O 1
ATOM 690 N N . ARG A 1 86 ? -12.519 -1.642 14.661 1.00 91.38 86 ARG A N 1
ATOM 691 C CA . ARG A 1 86 ? -13.625 -1.990 15.566 1.00 91.38 86 ARG A CA 1
ATOM 692 C C . ARG A 1 86 ? -13.599 -3.492 15.884 1.00 91.38 86 ARG A C 1
ATOM 694 O O . ARG A 1 86 ? -12.654 -4.198 15.539 1.00 91.38 86 ARG A O 1
ATOM 701 N N . GLU A 1 87 ? -14.618 -3.977 16.596 1.00 90.88 87 GLU A N 1
ATOM 702 C CA . GLU A 1 87 ? -14.780 -5.414 16.863 1.00 90.88 87 GLU A CA 1
ATOM 703 C C . GLU A 1 87 ? -14.913 -6.226 15.569 1.00 90.88 87 GLU A C 1
ATOM 705 O O . GLU A 1 87 ? -14.357 -7.323 15.484 1.00 90.88 87 GLU A O 1
ATOM 710 N N . ASP A 1 88 ? -15.589 -5.671 14.557 1.00 89.50 88 ASP A N 1
ATOM 711 C CA . ASP A 1 88 ? -15.525 -6.190 13.194 1.00 89.50 88 ASP A CA 1
ATOM 712 C C . ASP A 1 88 ? -14.214 -5.730 12.527 1.00 89.50 88 ASP A C 1
ATOM 714 O O . ASP A 1 88 ? -14.021 -4.528 12.319 1.00 89.50 88 ASP A O 1
ATOM 718 N N . PRO A 1 89 ? -13.304 -6.649 12.153 1.00 78.62 89 PRO A N 1
ATOM 719 C CA . PRO A 1 89 ? -12.065 -6.295 11.467 1.00 78.62 89 PRO A CA 1
ATOM 720 C C . PRO A 1 89 ? -12.278 -5.716 10.059 1.00 78.62 89 PRO A C 1
ATOM 722 O O . PRO A 1 89 ? -11.340 -5.142 9.507 1.00 78.62 89 PRO A O 1
ATOM 725 N N . ALA A 1 90 ? -13.468 -5.861 9.463 1.00 82.44 90 ALA A N 1
ATOM 726 C CA . ALA A 1 90 ? -13.821 -5.202 8.206 1.00 82.44 90 ALA A CA 1
ATOM 727 C C . ALA A 1 90 ? -14.102 -3.699 8.383 1.00 82.44 90 ALA A C 1
ATOM 729 O O . ALA A 1 90 ? -14.098 -2.951 7.403 1.00 82.44 90 ALA A O 1
ATOM 730 N N . GLU A 1 91 ? -14.310 -3.244 9.620 1.00 88.31 91 GLU A N 1
ATOM 731 C CA . GLU A 1 91 ? -14.548 -1.847 9.953 1.00 88.31 91 GLU A CA 1
ATOM 732 C C . GLU A 1 91 ? -13.287 -1.221 10.555 1.00 88.31 91 GLU A C 1
ATOM 734 O O . GLU A 1 91 ? -12.899 -1.492 11.697 1.00 88.31 91 GLU A O 1
ATOM 739 N N . CYS A 1 92 ? -12.653 -0.334 9.788 1.00 93.44 92 CYS A N 1
ATOM 740 C CA . CYS A 1 92 ? -11.513 0.444 10.254 1.00 93.44 92 CYS A CA 1
ATOM 741 C C . CYS A 1 92 ? -11.711 1.945 10.026 1.00 93.44 92 CYS A C 1
ATOM 743 O O . CYS A 1 92 ? -12.466 2.378 9.154 1.00 93.44 92 CYS A O 1
ATOM 745 N N . ILE A 1 93 ? -11.025 2.738 10.843 1.00 95.44 93 ILE A N 1
ATOM 746 C CA . ILE A 1 93 ? -10.979 4.195 10.766 1.00 95.44 93 ILE A CA 1
ATOM 747 C C . ILE A 1 93 ? -9.518 4.594 10.603 1.00 95.44 93 ILE A C 1
ATOM 749 O O . ILE A 1 93 ? -8.686 4.265 11.450 1.00 95.44 93 ILE A O 1
ATOM 753 N N . ALA A 1 94 ? -9.220 5.313 9.523 1.00 95.94 94 ALA A N 1
ATOM 754 C CA . ALA A 1 94 ? -7.911 5.912 9.321 1.00 95.94 94 ALA A CA 1
ATOM 755 C C . ALA A 1 94 ? -7.756 7.164 10.189 1.00 95.94 94 ALA A C 1
ATOM 757 O O . ALA A 1 94 ? -8.635 8.033 10.212 1.00 95.94 94 ALA A O 1
ATOM 758 N N . VAL A 1 95 ? -6.634 7.246 10.891 1.00 97.25 95 VAL A N 1
ATOM 759 C CA . VAL A 1 95 ? -6.239 8.373 11.737 1.00 97.25 95 VAL A CA 1
ATOM 760 C C . VAL A 1 95 ? -4.906 8.933 11.259 1.00 97.25 95 VAL A C 1
ATOM 762 O O . VAL A 1 95 ? -4.238 8.315 10.448 1.00 97.25 95 VAL A O 1
ATOM 765 N N . ASP A 1 96 ? -4.505 10.077 11.808 1.00 95.06 96 ASP A N 1
ATOM 766 C CA . ASP A 1 96 ? -3.252 10.750 11.452 1.00 95.06 96 ASP A CA 1
ATOM 767 C C . ASP A 1 96 ? -3.195 11.294 10.008 1.00 95.06 96 ASP A C 1
ATOM 769 O O . ASP A 1 96 ? -2.313 11.000 9.206 1.00 95.06 96 ASP A O 1
ATOM 773 N N . TRP A 1 97 ? -4.147 12.174 9.694 1.00 96.44 97 TRP A N 1
ATOM 774 C CA . TRP A 1 97 ? -4.275 12.836 8.391 1.00 96.44 97 TRP A CA 1
ATOM 775 C C . TRP A 1 97 ? -3.296 14.009 8.176 1.00 96.44 97 TRP A C 1
ATOM 777 O O . TRP A 1 97 ? -3.525 14.851 7.308 1.00 96.44 97 TRP A O 1
ATOM 787 N N . GLN A 1 98 ? -2.216 14.121 8.958 1.00 94.12 98 GLN A N 1
ATOM 788 C CA . GLN A 1 98 ? -1.296 15.268 8.880 1.00 94.12 98 GLN A CA 1
ATOM 789 C C . GLN A 1 98 ? -0.521 15.344 7.550 1.00 94.12 98 GLN A C 1
ATOM 791 O O . GLN A 1 98 ? -0.078 16.420 7.153 1.00 94.12 98 GLN A O 1
ATOM 796 N N . THR A 1 99 ? -0.373 14.214 6.853 1.00 92.69 99 THR A N 1
ATOM 797 C CA . THR A 1 99 ? 0.306 14.090 5.551 1.00 92.69 99 THR A CA 1
ATOM 798 C C . THR A 1 99 ? -0.655 14.110 4.359 1.00 92.69 99 THR A C 1
ATOM 800 O O . THR A 1 99 ? -0.228 13.910 3.218 1.00 92.69 99 THR A O 1
ATOM 803 N N . ALA A 1 100 ? -1.941 14.384 4.599 1.00 96.19 100 ALA A N 1
ATOM 804 C CA . ALA A 1 100 ? -2.961 14.337 3.567 1.00 96.19 100 ALA A CA 1
ATOM 805 C C . ALA A 1 100 ? -2.733 15.379 2.463 1.00 96.19 100 ALA A C 1
ATOM 807 O O . ALA A 1 100 ? -2.337 16.520 2.711 1.00 96.19 100 ALA A O 1
ATOM 808 N N . GLY A 1 101 ? -3.037 15.005 1.222 1.00 94.31 101 GLY A N 1
ATOM 809 C CA . GLY A 1 101 ? -2.828 15.879 0.071 1.00 94.31 101 GLY A CA 1
ATOM 810 C C . GLY A 1 101 ? -3.548 15.414 -1.187 1.00 94.31 101 GLY A C 1
ATOM 811 O O . GLY A 1 101 ? -4.210 14.382 -1.206 1.00 94.31 101 GLY A O 1
ATOM 812 N N . ALA A 1 102 ? -3.430 16.185 -2.269 1.00 93.62 102 ALA A N 1
ATOM 813 C CA . ALA A 1 102 ? -3.995 15.807 -3.562 1.00 93.62 102 ALA A CA 1
ATOM 814 C C . ALA A 1 102 ? -3.040 14.864 -4.310 1.00 93.62 102 ALA A C 1
ATOM 816 O O . ALA A 1 102 ? -1.981 15.301 -4.764 1.00 93.62 102 ALA A O 1
ATOM 817 N N . GLY A 1 103 ? -3.439 13.615 -4.533 1.00 89.88 103 GLY A N 1
ATOM 818 C CA . GLY A 1 103 ? -2.620 12.589 -5.188 1.00 89.88 103 GLY A CA 1
ATOM 819 C C . GLY A 1 103 ? -3.454 11.585 -5.977 1.00 89.88 103 GLY A C 1
ATOM 820 O O . GLY A 1 103 ? -4.638 11.805 -6.216 1.00 89.88 103 GLY A O 1
ATOM 821 N N . VAL A 1 104 ? -2.833 10.488 -6.400 1.00 89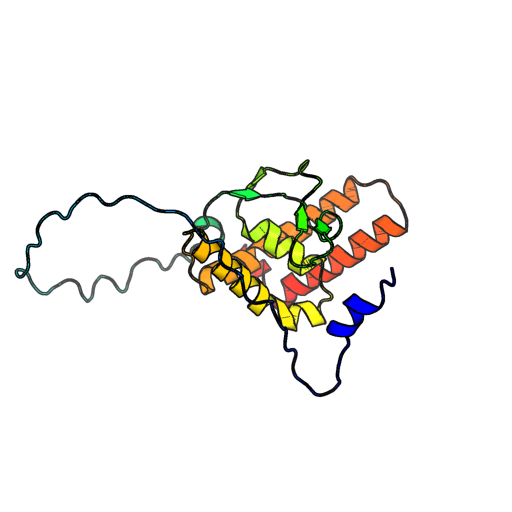.69 104 VAL A N 1
ATOM 822 C CA . VAL A 1 104 ? -3.529 9.345 -7.006 1.00 89.69 104 VAL A CA 1
ATOM 823 C C . VAL A 1 104 ? -3.769 8.301 -5.923 1.00 89.69 104 VAL A C 1
ATOM 825 O O . VAL A 1 104 ? -2.858 7.992 -5.159 1.00 89.69 104 VAL A O 1
ATOM 828 N N . GLY A 1 105 ? -4.979 7.736 -5.863 1.00 89.12 105 GLY A N 1
ATOM 829 C CA . GLY A 1 105 ? -5.369 6.788 -4.807 1.00 89.12 105 GLY A CA 1
ATOM 830 C C . GLY A 1 105 ? -4.479 5.540 -4.721 1.00 89.12 105 GLY A C 1
ATOM 831 O O . GLY A 1 105 ? -4.309 4.976 -3.643 1.00 89.12 105 GLY A O 1
ATOM 832 N N . GLY A 1 106 ? -3.837 5.162 -5.832 1.00 91.88 106 GLY A N 1
ATOM 833 C CA . GLY A 1 106 ? -2.845 4.087 -5.883 1.00 91.88 106 GLY A CA 1
ATOM 834 C C . GLY A 1 106 ? -1.638 4.296 -4.960 1.00 91.88 106 GLY A C 1
ATOM 835 O O . GLY A 1 106 ? -1.046 3.310 -4.538 1.00 91.88 106 GLY A O 1
ATOM 836 N N . ASN A 1 107 ? -1.307 5.538 -4.586 1.00 94.12 107 ASN A N 1
ATOM 837 C CA . ASN A 1 107 ? -0.200 5.844 -3.672 1.00 94.12 107 ASN A CA 1
ATOM 838 C C . ASN A 1 107 ? -0.414 5.234 -2.284 1.00 94.12 107 ASN A C 1
ATOM 840 O O . ASN A 1 107 ? 0.459 4.518 -1.792 1.00 94.12 107 ASN A O 1
ATOM 844 N N . ASP A 1 108 ? -1.587 5.461 -1.690 1.00 95.94 108 ASP A N 1
ATOM 845 C CA . ASP A 1 108 ? -1.931 4.896 -0.383 1.00 95.94 108 ASP A CA 1
ATOM 846 C C . ASP A 1 108 ? -2.019 3.366 -0.454 1.00 95.94 108 ASP A C 1
ATOM 848 O O . ASP A 1 108 ? -1.513 2.674 0.427 1.00 95.94 108 ASP A O 1
ATOM 852 N N . LEU A 1 109 ? -2.593 2.824 -1.537 1.00 96.12 109 LEU A N 1
ATOM 853 C CA . LEU A 1 109 ? -2.698 1.378 -1.753 1.00 96.12 109 LEU A CA 1
ATOM 854 C C . LEU A 1 109 ? -1.319 0.710 -1.851 1.00 96.12 109 LEU A C 1
ATOM 856 O O . LEU A 1 109 ? -1.054 -0.289 -1.177 1.00 96.12 109 LEU A O 1
ATOM 860 N N . ALA A 1 110 ? -0.437 1.258 -2.688 1.00 96.31 110 ALA A N 1
ATOM 861 C CA . ALA A 1 110 ? 0.901 0.729 -2.894 1.00 96.31 110 ALA A CA 1
ATOM 862 C C . ALA A 1 110 ? 1.733 0.822 -1.622 1.00 96.31 110 ALA A C 1
ATOM 864 O O . ALA A 1 110 ? 2.392 -0.150 -1.254 1.00 96.31 110 ALA A O 1
ATOM 865 N N . TYR A 1 111 ? 1.670 1.949 -0.913 1.00 96.56 111 TYR A N 1
ATOM 866 C CA . TYR A 1 111 ? 2.362 2.115 0.358 1.00 96.56 111 TYR A CA 1
ATOM 867 C C . TYR A 1 111 ? 1.875 1.112 1.409 1.00 96.56 111 TYR A C 1
ATOM 869 O O . TYR A 1 111 ? 2.694 0.399 1.995 1.00 96.56 111 TYR A O 1
ATOM 877 N N . PHE A 1 112 ? 0.559 0.974 1.576 1.00 96.75 112 PHE A N 1
ATOM 878 C CA . PHE A 1 112 ? -0.054 0.038 2.515 1.00 96.75 112 PHE A CA 1
ATOM 879 C C . PHE A 1 112 ? 0.386 -1.412 2.280 1.00 96.75 112 PHE A C 1
ATOM 881 O O . PHE A 1 112 ? 0.890 -2.073 3.191 1.00 96.75 112 PHE A O 1
ATOM 888 N N . ILE A 1 113 ? 0.240 -1.903 1.046 1.00 97.62 113 ILE A N 1
ATOM 889 C CA . ILE A 1 113 ? 0.551 -3.293 0.687 1.00 97.62 113 ILE A CA 1
ATOM 890 C C . ILE A 1 113 ? 2.058 -3.555 0.796 1.00 97.62 113 ILE A C 1
ATOM 892 O O . ILE A 1 113 ? 2.481 -4.550 1.390 1.00 97.62 113 ILE A O 1
ATOM 896 N N . SER A 1 114 ? 2.872 -2.667 0.220 1.00 96.69 114 SER A N 1
ATOM 897 C CA . SER A 1 114 ? 4.318 -2.873 0.072 1.00 96.69 114 SER A CA 1
ATOM 898 C C . SER A 1 114 ? 5.093 -2.761 1.382 1.00 96.69 114 SER A C 1
ATOM 900 O O . SER A 1 114 ? 6.141 -3.390 1.509 1.00 96.69 114 SER A O 1
ATOM 902 N N . THR A 1 115 ? 4.593 -2.006 2.363 1.00 95.62 115 THR A N 1
ATOM 903 C CA . THR A 1 115 ? 5.257 -1.831 3.667 1.00 95.62 115 THR A CA 1
ATOM 904 C C . THR A 1 115 ? 4.622 -2.669 4.778 1.00 95.62 115 THR A C 1
ATOM 906 O O . THR A 1 115 ? 5.325 -3.122 5.691 1.00 95.62 115 THR A O 1
ATOM 909 N N . GLY A 1 116 ? 3.313 -2.926 4.687 1.00 94.19 116 GLY A N 1
ATOM 910 C CA . GLY A 1 116 ? 2.542 -3.667 5.683 1.00 94.19 116 GLY A CA 1
ATOM 911 C C . GLY A 1 116 ? 2.699 -5.186 5.610 1.00 94.19 116 GLY A C 1
ATOM 912 O O . GLY A 1 116 ? 2.569 -5.855 6.635 1.00 94.19 116 GLY A O 1
ATOM 913 N N . LEU A 1 117 ? 3.013 -5.747 4.436 1.00 95.75 117 LEU A N 1
ATOM 914 C CA . LEU A 1 117 ? 3.126 -7.196 4.241 1.00 95.75 117 LEU A CA 1
ATOM 915 C C . LEU A 1 117 ? 4.581 -7.675 4.176 1.00 95.75 117 LEU A C 1
ATOM 917 O O . LEU A 1 117 ? 5.459 -7.026 3.610 1.00 95.75 117 LEU A O 1
ATOM 921 N N . ASP A 1 118 ? 4.827 -8.875 4.707 1.00 95.62 118 ASP A N 1
ATOM 922 C CA . ASP A 1 118 ? 6.060 -9.612 4.415 1.00 95.62 118 ASP A CA 1
ATOM 923 C C . ASP A 1 118 ? 6.166 -9.892 2.901 1.00 95.62 118 ASP A C 1
ATOM 925 O O . ASP A 1 118 ? 5.141 -10.207 2.286 1.00 95.62 118 ASP A O 1
ATOM 929 N N . PRO A 1 119 ? 7.361 -9.845 2.277 1.00 97.19 119 PRO A N 1
ATOM 930 C CA . PRO A 1 119 ? 7.488 -9.989 0.828 1.00 97.19 119 PRO A CA 1
ATOM 931 C C . PRO A 1 119 ? 6.886 -11.280 0.264 1.00 97.19 119 PRO A C 1
ATOM 933 O O . PRO A 1 119 ? 6.346 -11.259 -0.841 1.00 97.19 119 PRO A O 1
ATOM 936 N N . GLN A 1 120 ? 6.941 -12.397 1.002 1.00 96.62 120 GLN A N 1
ATOM 937 C CA . GLN A 1 120 ? 6.334 -13.647 0.536 1.00 96.62 120 GLN A CA 1
ATOM 938 C C . GLN A 1 120 ? 4.808 -13.574 0.548 1.00 96.62 120 GLN A C 1
ATOM 940 O O . GLN A 1 120 ? 4.164 -14.000 -0.407 1.00 96.62 120 GLN A O 1
ATOM 945 N N . LEU A 1 121 ? 4.233 -13.001 1.607 1.00 96.62 121 LEU A N 1
ATOM 946 C CA . LEU A 1 121 ? 2.788 -12.816 1.705 1.00 96.62 121 LEU A CA 1
ATOM 947 C C . LEU A 1 121 ? 2.290 -11.809 0.663 1.00 96.62 121 LEU A C 1
ATOM 949 O O . LEU A 1 121 ? 1.286 -12.058 0.006 1.00 96.62 121 LEU A O 1
ATOM 953 N N . ARG A 1 122 ? 3.026 -10.713 0.455 1.00 97.88 122 ARG A N 1
ATOM 954 C CA . ARG A 1 122 ? 2.733 -9.717 -0.578 1.00 97.88 122 ARG A CA 1
ATOM 955 C C . ARG A 1 122 ? 2.639 -10.356 -1.962 1.00 97.88 122 ARG A C 1
ATOM 957 O O . ARG A 1 122 ? 1.628 -10.168 -2.622 1.00 97.88 122 ARG A O 1
ATOM 964 N N . ARG A 1 123 ? 3.636 -11.155 -2.371 1.00 97.94 123 ARG A N 1
ATOM 965 C CA . ARG A 1 123 ? 3.643 -11.848 -3.677 1.00 97.94 123 ARG A CA 1
ATOM 966 C C . ARG A 1 123 ? 2.429 -12.754 -3.882 1.00 97.94 123 ARG A C 1
ATOM 968 O O . ARG A 1 123 ? 1.960 -12.905 -5.002 1.00 97.94 123 ARG A O 1
ATOM 975 N N . CYS A 1 124 ? 1.926 -13.346 -2.803 1.00 97.38 124 CYS A N 1
ATOM 976 C CA . CYS A 1 124 ? 0.709 -14.146 -2.836 1.00 97.38 124 CYS A CA 1
ATOM 977 C C . CYS A 1 124 ? -0.582 -13.320 -2.932 1.00 97.38 124 CYS A C 1
ATOM 979 O O . CYS A 1 124 ? -1.573 -13.827 -3.441 1.00 97.38 124 CYS A O 1
ATOM 981 N N . ALA A 1 125 ? -0.593 -12.105 -2.379 1.00 96.88 125 ALA A N 1
ATOM 982 C CA . ALA A 1 125 ? -1.820 -11.381 -2.047 1.00 96.88 125 ALA A CA 1
ATOM 983 C C . ALA A 1 125 ? -2.085 -10.143 -2.900 1.00 96.88 125 ALA A C 1
ATOM 985 O O . ALA A 1 125 ? -3.230 -9.750 -3.094 1.00 96.88 125 ALA A O 1
ATOM 986 N N . GLU A 1 126 ? -1.032 -9.478 -3.368 1.00 97.69 126 GLU A N 1
ATOM 987 C CA . GLU A 1 126 ? -1.130 -8.115 -3.890 1.00 97.69 126 GLU A CA 1
ATOM 988 C C . GLU A 1 126 ? -2.045 -7.990 -5.103 1.00 97.69 126 GLU A C 1
ATOM 990 O O . GLU A 1 126 ? -2.758 -7.001 -5.225 1.00 97.69 126 GLU A O 1
ATOM 995 N N . ARG A 1 127 ? -2.072 -9.008 -5.966 1.00 97.31 127 ARG A N 1
ATOM 996 C CA . ARG A 1 127 ? -2.929 -9.019 -7.149 1.00 97.31 127 ARG A CA 1
ATOM 997 C C . ARG A 1 127 ? -4.403 -8.969 -6.748 1.00 97.31 127 ARG A C 1
ATOM 999 O O . ARG A 1 127 ? -5.134 -8.096 -7.202 1.00 97.31 127 ARG A O 1
ATOM 1006 N N . GLU A 1 128 ? -4.796 -9.843 -5.830 1.00 97.31 128 GLU A N 1
ATOM 1007 C CA . GLU A 1 128 ? -6.160 -9.917 -5.312 1.00 97.31 128 GLU A CA 1
ATOM 1008 C C . GLU A 1 128 ? -6.542 -8.655 -4.524 1.00 97.31 128 GLU A C 1
ATOM 1010 O O . GLU A 1 128 ? -7.654 -8.149 -4.654 1.00 97.31 128 GLU A O 1
ATOM 1015 N N . LEU A 1 129 ? -5.610 -8.088 -3.750 1.00 97.44 129 LEU A N 1
ATOM 1016 C CA . LEU A 1 129 ? -5.837 -6.841 -3.013 1.00 97.44 129 LEU A CA 1
ATOM 1017 C C . LEU A 1 129 ? -6.053 -5.642 -3.949 1.00 97.44 129 LEU A C 1
ATOM 1019 O O . LEU A 1 129 ? -6.943 -4.825 -3.703 1.00 97.44 129 LEU A O 1
ATOM 1023 N N . VAL A 1 130 ? -5.273 -5.539 -5.030 1.00 97.19 130 VAL A N 1
ATOM 1024 C CA . VAL A 1 130 ? -5.444 -4.490 -6.050 1.00 97.19 130 VAL A CA 1
ATOM 1025 C C . VAL A 1 130 ? -6.775 -4.667 -6.786 1.00 97.19 130 VAL A C 1
ATOM 1027 O O . VAL A 1 130 ? -7.510 -3.698 -6.973 1.00 97.19 130 VAL A O 1
ATOM 1030 N N . GLU A 1 131 ? -7.142 -5.900 -7.133 1.00 96.44 131 GLU A N 1
ATOM 1031 C CA . GLU A 1 131 ? -8.433 -6.207 -7.759 1.00 96.44 131 GLU A CA 1
ATOM 1032 C C . GLU A 1 131 ? -9.611 -5.876 -6.830 1.00 96.44 131 GLU A C 1
ATOM 1034 O O . GLU A 1 131 ? -10.591 -5.267 -7.264 1.00 96.44 131 GLU A O 1
ATOM 1039 N N . ALA A 1 132 ? -9.508 -6.189 -5.536 1.00 96.12 132 ALA A N 1
ATOM 1040 C CA . ALA A 1 132 ? -10.515 -5.839 -4.536 1.00 96.12 132 ALA A CA 1
ATOM 1041 C C . ALA A 1 132 ? -10.675 -4.317 -4.386 1.00 96.12 132 ALA A C 1
ATOM 1043 O O . ALA A 1 132 ? -11.800 -3.815 -4.294 1.00 96.12 132 ALA A O 1
ATOM 1044 N N . TYR A 1 133 ? -9.569 -3.568 -4.416 1.00 95.75 133 TYR A N 1
ATOM 1045 C CA . TYR A 1 133 ? -9.600 -2.107 -4.448 1.00 95.75 133 TYR A CA 1
ATOM 1046 C C . TYR A 1 133 ? -10.324 -1.588 -5.701 1.00 95.75 133 TYR A C 1
ATOM 1048 O O . TYR A 1 133 ? -11.237 -0.767 -5.588 1.00 95.75 133 TYR A O 1
ATOM 1056 N N . GLY A 1 134 ? -10.008 -2.128 -6.882 1.00 95.38 134 GLY A N 1
ATOM 1057 C CA . GLY A 1 134 ? -10.684 -1.786 -8.138 1.00 95.38 134 GLY A CA 1
ATOM 1058 C C . GLY A 1 134 ? -12.185 -2.087 -8.119 1.00 95.38 134 GLY A C 1
ATOM 1059 O O . GLY A 1 134 ? -12.999 -1.255 -8.524 1.00 95.38 134 GLY A O 1
ATOM 1060 N N . GLN A 1 135 ? -12.587 -3.236 -7.571 1.00 96.06 135 GLN A N 1
ATOM 1061 C CA . GLN A 1 135 ? -13.999 -3.583 -7.385 1.00 96.06 135 GLN A CA 1
ATOM 1062 C C . GLN A 1 135 ? -14.718 -2.588 -6.467 1.00 96.06 135 GLN A C 1
ATOM 1064 O O . GLN A 1 135 ? -15.843 -2.177 -6.758 1.00 96.06 135 GLN A O 1
ATOM 1069 N N . ARG A 1 136 ? -14.074 -2.158 -5.375 1.00 95.00 136 ARG A N 1
ATOM 1070 C CA . ARG A 1 136 ? -14.646 -1.146 -4.479 1.00 95.00 136 ARG A CA 1
ATOM 1071 C C . ARG A 1 136 ? -14.782 0.209 -5.163 1.00 95.00 136 ARG A C 1
ATOM 1073 O O . ARG A 1 136 ? -15.835 0.821 -5.020 1.00 95.00 136 ARG A O 1
ATOM 1080 N N . LEU A 1 137 ? -13.797 0.640 -5.951 1.00 93.94 137 LEU A N 1
ATOM 1081 C CA . LEU A 1 137 ? -13.904 1.858 -6.762 1.00 93.94 137 LEU A CA 1
ATOM 1082 C C . LEU A 1 137 ? -15.104 1.809 -7.718 1.00 93.94 137 LEU A C 1
ATOM 1084 O O . LEU A 1 137 ? -15.891 2.757 -7.762 1.00 93.94 137 LEU A O 1
ATOM 1088 N N . ARG A 1 138 ? -15.308 0.679 -8.407 1.00 95.00 138 ARG A N 1
ATOM 1089 C CA . ARG A 1 138 ? -16.458 0.481 -9.306 1.00 95.00 138 ARG A CA 1
ATOM 1090 C C . ARG A 1 138 ? -17.797 0.578 -8.581 1.00 95.00 138 ARG A C 1
ATOM 1092 O O . ARG A 1 138 ? -18.722 1.199 -9.099 1.00 95.00 138 ARG A O 1
ATOM 1099 N N . ASN A 1 139 ? -17.893 0.048 -7.362 1.00 95.38 139 ASN A N 1
ATOM 1100 C CA . ASN A 1 139 ? -19.102 0.176 -6.540 1.00 95.38 139 ASN A CA 1
ATOM 1101 C C . ASN A 1 139 ? -19.424 1.636 -6.172 1.00 95.38 139 ASN A C 1
ATOM 1103 O O . ASN A 1 139 ? -20.586 1.958 -5.942 1.00 95.38 139 ASN A O 1
ATOM 1107 N N . TYR A 1 140 ? -18.422 2.519 -6.161 1.00 93.19 140 TYR A N 1
ATOM 1108 C CA . TYR A 1 140 ? -18.587 3.966 -5.986 1.00 93.19 140 TYR A CA 1
ATOM 1109 C C . TYR A 1 140 ? -18.700 4.737 -7.316 1.00 93.19 140 TYR A C 1
ATOM 1111 O O . TYR A 1 140 ? -18.641 5.964 -7.324 1.00 93.19 140 TYR A O 1
ATOM 1119 N N . GLY A 1 141 ? -18.865 4.044 -8.448 1.00 93.88 141 GLY A N 1
ATOM 1120 C CA . GLY A 1 141 ? -19.017 4.654 -9.774 1.00 93.88 141 GLY A CA 1
ATOM 1121 C C . GLY A 1 141 ? -17.704 5.075 -10.443 1.00 93.88 141 GLY A C 1
ATOM 1122 O O . GLY A 1 141 ? -17.735 5.710 -11.497 1.00 93.88 141 GLY A O 1
ATOM 1123 N N . VAL A 1 142 ? -16.551 4.718 -9.871 1.00 91.25 142 VAL A N 1
ATOM 1124 C CA . VAL A 1 142 ? -15.231 4.997 -10.448 1.00 91.25 142 VAL A CA 1
ATOM 1125 C C . VAL A 1 142 ? -14.777 3.785 -11.258 1.00 91.25 142 VAL A C 1
ATOM 1127 O O . VAL A 1 142 ? -14.290 2.794 -10.717 1.00 91.25 142 VAL A O 1
ATOM 1130 N N . ASN A 1 143 ? -14.938 3.866 -12.578 1.00 89.31 143 ASN A N 1
ATOM 1131 C CA . ASN A 1 143 ? -14.528 2.803 -13.491 1.00 89.31 143 ASN A CA 1
ATOM 1132 C C . ASN A 1 143 ? -13.066 2.989 -13.905 1.00 89.31 143 ASN A C 1
ATOM 1134 O O . ASN A 1 143 ? -12.718 3.973 -14.556 1.00 89.31 143 ASN A O 1
ATOM 1138 N N . ARG A 1 144 ? -12.223 2.028 -13.526 1.00 86.94 144 ARG A N 1
ATOM 1139 C CA . ARG A 1 144 ? -10.825 1.904 -13.953 1.00 86.94 144 ARG A CA 1
ATOM 1140 C C . ARG A 1 144 ? -10.620 0.520 -14.555 1.00 86.94 144 ARG A C 1
ATOM 1142 O O . ARG A 1 144 ? -11.225 -0.442 -14.072 1.00 86.94 144 ARG A O 1
ATOM 1149 N N . ASP A 1 145 ? -9.796 0.448 -15.592 1.00 90.56 145 ASP A N 1
ATOM 1150 C CA . ASP A 1 145 ? -9.332 -0.819 -16.148 1.00 90.56 145 ASP A CA 1
ATOM 1151 C C . ASP A 1 145 ? -8.381 -1.509 -15.153 1.00 90.56 145 ASP A C 1
ATOM 1153 O O . ASP A 1 145 ? -7.589 -0.849 -14.476 1.00 90.56 145 ASP A O 1
ATOM 1157 N N . ASP A 1 146 ? -8.484 -2.834 -15.027 1.00 91.50 146 ASP A N 1
ATOM 1158 C CA . ASP A 1 146 ? -7.707 -3.587 -14.037 1.00 91.50 146 ASP A CA 1
ATOM 1159 C C . ASP A 1 146 ? -6.199 -3.596 -14.369 1.00 91.50 146 ASP A C 1
ATOM 1161 O O . ASP A 1 146 ? -5.375 -3.606 -13.454 1.00 91.50 146 ASP A O 1
ATOM 1165 N N . ALA A 1 147 ? -5.816 -3.550 -15.651 1.00 91.56 147 ALA A N 1
ATOM 1166 C CA . ALA A 1 147 ? -4.417 -3.444 -16.061 1.00 91.56 147 ALA A CA 1
ATOM 1167 C C . ALA A 1 147 ? -3.860 -2.040 -15.787 1.00 91.56 147 ALA A C 1
ATOM 1169 O O . ALA A 1 147 ? -2.761 -1.921 -15.250 1.00 91.56 147 ALA A O 1
ATOM 1170 N N . GLU A 1 148 ? -4.638 -0.986 -16.058 1.00 89.69 148 GLU A N 1
ATOM 1171 C CA . GLU A 1 148 ? -4.253 0.382 -15.676 1.00 89.69 148 GLU A CA 1
ATOM 1172 C C . GLU A 1 148 ? -4.071 0.517 -14.161 1.00 89.69 148 GLU A C 1
ATOM 1174 O O . GLU A 1 148 ? -3.121 1.145 -13.700 1.00 89.69 148 GLU A O 1
ATOM 1179 N N . LEU A 1 149 ? -4.968 -0.081 -13.374 1.00 92.12 149 LEU A N 1
ATOM 1180 C CA . LEU A 1 149 ? -4.889 -0.050 -11.917 1.00 92.12 149 LEU A CA 1
ATOM 1181 C C . LEU A 1 149 ? -3.659 -0.803 -11.393 1.00 92.12 149 LEU A C 1
ATOM 1183 O O . LEU A 1 149 ? -3.024 -0.377 -10.425 1.00 92.12 149 LEU A O 1
ATOM 1187 N N . TRP A 1 150 ? -3.317 -1.917 -12.034 1.00 94.56 150 TRP A N 1
ATOM 1188 C CA . TRP A 1 150 ? -2.116 -2.676 -11.718 1.00 94.56 150 TRP A CA 1
ATOM 1189 C C . TRP A 1 150 ? -0.837 -1.890 -12.026 1.00 94.56 150 TRP A C 1
ATOM 1191 O O . TRP A 1 150 ? 0.083 -1.855 -11.205 1.00 94.56 150 TRP A O 1
ATOM 1201 N N . ASP A 1 151 ? -0.786 -1.214 -13.170 1.00 91.62 151 ASP A N 1
ATOM 1202 C CA . ASP A 1 151 ? 0.352 -0.372 -13.525 1.00 91.62 151 ASP A CA 1
ATOM 1203 C C . ASP A 1 151 ? 0.438 0.883 -12.639 1.00 91.62 151 ASP A C 1
ATOM 1205 O O . ASP A 1 151 ? 1.540 1.267 -12.241 1.00 91.62 151 ASP A O 1
ATOM 1209 N N . ASP A 1 152 ? -0.697 1.468 -12.237 1.00 90.94 152 ASP A N 1
ATOM 1210 C CA . ASP A 1 152 ? -0.760 2.531 -11.225 1.00 90.94 152 ASP A CA 1
ATOM 1211 C C . ASP A 1 152 ? -0.171 2.062 -9.893 1.00 90.94 152 ASP A C 1
ATOM 1213 O O . ASP A 1 152 ? 0.639 2.769 -9.298 1.00 90.94 152 ASP A O 1
ATOM 1217 N N . TYR A 1 153 ? -0.542 0.864 -9.428 1.00 95.12 153 TYR A N 1
ATOM 1218 C CA . TYR A 1 153 ? 0.011 0.267 -8.212 1.00 95.12 153 TYR A CA 1
ATOM 1219 C C . TYR A 1 153 ? 1.532 0.091 -8.312 1.00 95.12 153 TYR A C 1
ATOM 1221 O O . TYR A 1 153 ? 2.255 0.503 -7.404 1.00 95.12 153 TYR A O 1
ATOM 1229 N N . ARG A 1 154 ? 2.035 -0.459 -9.426 1.00 95.12 154 ARG A N 1
ATOM 1230 C CA . ARG A 1 154 ? 3.480 -0.648 -9.652 1.00 95.12 154 ARG A CA 1
ATOM 1231 C C . ARG A 1 154 ? 4.225 0.681 -9.684 1.00 95.12 154 ARG A C 1
ATOM 1233 O O . ARG A 1 154 ? 5.249 0.819 -9.020 1.00 95.12 154 ARG A O 1
ATOM 1240 N N . PHE A 1 155 ? 3.694 1.668 -10.402 1.00 92.19 155 PHE A N 1
ATOM 1241 C CA . PHE A 1 155 ? 4.250 3.019 -10.442 1.00 92.19 155 PHE A CA 1
ATOM 1242 C C . PHE A 1 155 ? 4.160 3.722 -9.080 1.00 92.19 155 PHE A C 1
ATOM 1244 O O . PHE A 1 155 ? 5.001 4.547 -8.739 1.00 92.19 155 PHE A O 1
ATOM 1251 N N . ALA A 1 156 ? 3.163 3.414 -8.260 1.00 93.88 156 ALA A N 1
ATOM 1252 C CA . ALA A 1 156 ? 3.017 4.000 -6.937 1.00 93.88 156 ALA A CA 1
ATOM 1253 C C . ALA A 1 156 ? 3.982 3.404 -5.893 1.00 93.88 156 ALA A C 1
ATOM 1255 O O . ALA A 1 156 ? 4.178 4.009 -4.841 1.00 93.88 156 ALA A O 1
ATOM 1256 N N . LEU A 1 157 ? 4.664 2.283 -6.168 1.00 95.38 157 LEU A N 1
ATOM 1257 C CA . LEU A 1 157 ? 5.647 1.699 -5.239 1.00 95.38 157 LEU A CA 1
ATOM 1258 C C . LEU A 1 157 ? 6.788 2.666 -4.883 1.00 95.38 157 LEU A C 1
ATOM 1260 O O . LEU A 1 157 ? 7.282 2.640 -3.755 1.00 95.38 157 LEU A O 1
ATOM 1264 N N . GLY A 1 158 ? 7.176 3.560 -5.800 1.00 92.38 158 GLY A N 1
ATOM 1265 C CA . GLY A 1 158 ? 8.168 4.600 -5.514 1.00 92.38 158 GLY A CA 1
ATOM 1266 C C . GLY A 1 158 ? 7.738 5.556 -4.400 1.00 92.38 158 GLY A C 1
ATOM 1267 O O . GLY A 1 158 ? 8.582 5.983 -3.613 1.00 92.38 158 GLY A O 1
ATOM 1268 N N . HIS A 1 159 ? 6.431 5.813 -4.250 1.00 91.31 159 HIS A N 1
ATOM 1269 C CA . HIS A 1 159 ? 5.907 6.609 -3.138 1.00 91.31 159 HIS A CA 1
ATOM 1270 C C . HIS A 1 159 ? 6.267 5.982 -1.787 1.00 91.31 159 HIS A C 1
ATOM 1272 O O . HIS A 1 159 ? 6.681 6.691 -0.871 1.00 91.31 159 HIS A O 1
ATOM 1278 N N . GLY A 1 160 ? 6.203 4.650 -1.680 1.00 90.00 160 GLY A N 1
ATOM 1279 C CA . GLY A 1 160 ? 6.537 3.958 -0.440 1.00 90.00 160 GLY A CA 1
ATOM 1280 C C . GLY A 1 160 ? 7.999 4.123 -0.026 1.00 90.00 160 GLY A C 1
ATOM 1281 O O . GLY A 1 160 ? 8.278 4.255 1.165 1.00 90.00 160 GLY A O 1
ATOM 1282 N N . VAL A 1 161 ? 8.929 4.207 -0.984 1.00 90.75 161 VAL A N 1
ATOM 1283 C CA . VAL A 1 161 ? 10.331 4.556 -0.696 1.00 90.75 161 VAL A CA 1
ATOM 1284 C C . VAL A 1 161 ? 10.426 5.991 -0.190 1.00 90.75 161 VAL A C 1
ATOM 1286 O O . VAL A 1 161 ? 11.046 6.225 0.845 1.00 90.75 161 VAL A O 1
ATOM 1289 N N . THR A 1 162 ? 9.794 6.944 -0.881 1.00 90.88 162 THR A N 1
ATOM 1290 C CA . THR A 1 162 ? 9.831 8.364 -0.502 1.00 90.88 162 THR A CA 1
ATOM 1291 C C . THR A 1 162 ? 9.325 8.587 0.920 1.00 90.88 162 THR A C 1
ATOM 1293 O O . THR A 1 162 ? 10.021 9.219 1.713 1.00 90.88 162 THR A O 1
ATOM 1296 N N . VAL A 1 163 ? 8.155 8.041 1.261 1.00 90.12 163 VAL A N 1
ATOM 1297 C CA . VAL A 1 163 ? 7.553 8.207 2.593 1.00 90.12 163 VAL A CA 1
ATOM 1298 C C . VAL A 1 163 ? 8.395 7.519 3.663 1.00 90.12 163 VAL A C 1
ATOM 1300 O O . VAL A 1 163 ? 8.675 8.121 4.696 1.00 90.12 163 VAL A O 1
ATOM 1303 N N . THR A 1 164 ? 8.876 6.300 3.401 1.00 89.75 164 THR A N 1
ATOM 1304 C CA . THR A 1 164 ? 9.713 5.563 4.362 1.00 89.75 164 THR A CA 1
ATOM 1305 C C . THR A 1 164 ? 11.016 6.306 4.662 1.00 89.75 164 THR A C 1
ATOM 1307 O O . THR A 1 164 ? 11.394 6.440 5.824 1.00 89.75 164 THR A O 1
ATOM 1310 N N . VAL A 1 165 ? 11.699 6.819 3.633 1.00 89.31 165 VAL A N 1
ATOM 1311 C CA . VAL A 1 165 ? 12.962 7.555 3.798 1.00 89.31 165 VAL A CA 1
ATOM 1312 C C . VAL A 1 165 ? 12.729 8.890 4.499 1.00 89.31 165 VAL A C 1
ATOM 1314 O O . VAL A 1 165 ? 13.461 9.219 5.430 1.00 89.31 165 VAL A O 1
ATOM 1317 N N . LEU A 1 166 ? 11.705 9.648 4.098 1.00 88.50 166 LEU A N 1
ATOM 1318 C CA . LEU A 1 166 ? 11.388 10.925 4.737 1.00 88.50 166 LEU A CA 1
ATOM 1319 C C . LEU A 1 166 ? 11.011 10.728 6.211 1.00 88.50 166 LEU A C 1
ATOM 1321 O O . LEU A 1 166 ? 11.501 11.457 7.071 1.00 88.50 166 LEU A O 1
ATOM 1325 N N . GLY A 1 167 ? 10.204 9.706 6.505 1.00 86.44 167 GLY A N 1
ATOM 1326 C CA . GLY A 1 167 ? 9.847 9.330 7.868 1.00 86.44 167 GLY A CA 1
ATOM 1327 C C . GLY A 1 167 ? 11.077 8.997 8.711 1.00 86.44 167 GLY A C 1
ATOM 1328 O O . GLY A 1 167 ? 11.209 9.523 9.811 1.00 86.44 167 GLY A O 1
ATOM 1329 N N . ALA A 1 168 ? 12.020 8.216 8.176 1.00 87.69 168 ALA A N 1
ATOM 1330 C CA . ALA A 1 168 ? 13.262 7.876 8.872 1.00 87.69 168 ALA A CA 1
ATOM 1331 C C . ALA A 1 168 ? 14.164 9.096 9.150 1.00 87.69 168 ALA A C 1
ATOM 1333 O O . ALA A 1 168 ? 14.908 9.101 10.128 1.00 87.69 168 ALA A O 1
ATOM 1334 N N . VAL A 1 169 ? 14.109 10.127 8.299 1.00 88.44 169 VAL A N 1
ATOM 1335 C CA . VAL A 1 169 ? 14.882 11.370 8.470 1.00 88.44 169 VAL A CA 1
ATOM 1336 C C . VAL A 1 169 ? 14.250 12.300 9.508 1.00 88.44 169 VAL A C 1
ATOM 1338 O O . VAL A 1 169 ? 14.972 12.946 10.266 1.00 88.44 169 VAL A O 1
ATOM 1341 N N . VAL A 1 170 ? 12.919 12.397 9.532 1.00 86.38 170 VAL A N 1
ATOM 1342 C CA . VAL A 1 170 ? 12.185 13.337 10.397 1.00 86.38 170 VAL A CA 1
ATOM 1343 C C . VAL A 1 170 ? 11.918 12.754 11.785 1.00 86.38 170 VAL A C 1
ATOM 1345 O O . VAL A 1 170 ? 11.882 13.492 12.771 1.00 86.38 170 VAL A O 1
AT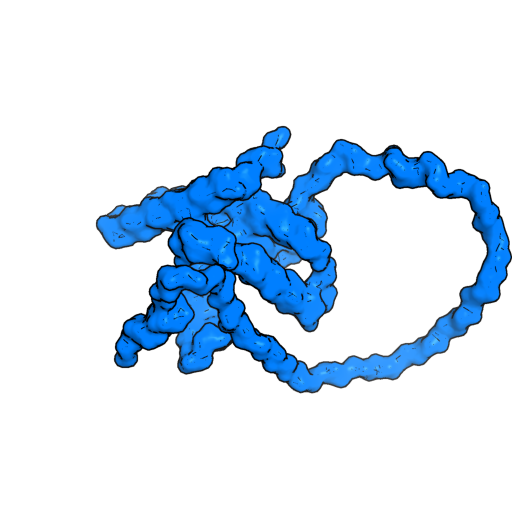OM 1348 N N . ALA A 1 171 ? 11.712 11.441 11.880 1.00 84.44 171 ALA A N 1
ATOM 1349 C CA . ALA A 1 171 ? 11.393 10.791 13.138 1.00 84.44 171 ALA A CA 1
ATOM 1350 C C . ALA A 1 171 ? 12.553 10.881 14.135 1.00 84.44 171 ALA A C 1
ATOM 1352 O O . ALA A 1 171 ? 13.734 10.805 13.792 1.00 84.44 171 ALA A O 1
ATOM 1353 N N . SER A 1 172 ? 12.201 10.989 15.416 1.00 85.81 172 SER A N 1
ATOM 1354 C CA . SER A 1 172 ? 13.187 10.855 16.483 1.00 85.81 172 SER A CA 1
ATOM 1355 C C . SER A 1 172 ? 13.789 9.452 16.465 1.00 85.81 172 SER A C 1
ATOM 1357 O O . SER A 1 172 ? 13.071 8.450 16.430 1.00 85.81 172 SER A O 1
ATOM 1359 N N . ARG A 1 173 ? 15.119 9.396 16.526 1.00 85.62 173 ARG A N 1
ATOM 1360 C CA . ARG A 1 173 ? 15.894 8.153 16.551 1.00 85.62 173 ARG A CA 1
ATOM 1361 C C . ARG A 1 173 ? 15.521 7.322 17.771 1.00 85.62 173 ARG A C 1
ATOM 1363 O O . ARG A 1 173 ? 15.701 7.758 18.907 1.00 85.62 173 ARG A O 1
ATOM 1370 N N . THR A 1 174 ? 15.037 6.113 17.527 1.00 91.06 174 THR A N 1
ATOM 1371 C CA . THR A 1 174 ? 14.799 5.095 18.554 1.00 91.06 174 THR A CA 1
ATOM 1372 C C . THR A 1 174 ? 15.088 3.735 17.940 1.00 91.06 174 THR A C 1
ATOM 1374 O O . THR A 1 174 ? 14.827 3.548 16.760 1.00 91.06 174 THR A O 1
ATOM 1377 N N . GLU A 1 175 ? 15.569 2.769 18.721 1.00 88.50 175 GLU A N 1
ATOM 1378 C CA . GLU A 1 175 ? 15.872 1.420 18.211 1.00 88.50 175 GLU A CA 1
ATOM 1379 C C . GLU A 1 175 ? 14.649 0.784 17.530 1.00 88.50 175 GLU A C 1
ATOM 1381 O O . GLU A 1 175 ? 14.707 0.352 16.383 1.00 88.50 175 GLU A O 1
ATOM 1386 N N . ARG A 1 176 ? 13.482 0.873 18.182 1.00 88.00 176 ARG A N 1
ATOM 1387 C CA . ARG A 1 176 ? 12.213 0.395 17.621 1.00 88.00 176 ARG A CA 1
ATOM 1388 C C . ARG A 1 176 ? 11.801 1.131 16.339 1.00 88.00 176 ARG A C 1
ATOM 1390 O O . ARG A 1 176 ? 11.232 0.510 15.442 1.00 88.00 176 ARG A O 1
ATOM 1397 N N . GLY A 1 177 ? 11.996 2.448 16.280 1.00 87.94 177 GLY A N 1
ATOM 1398 C CA . GLY A 1 177 ? 11.672 3.250 15.099 1.00 87.94 177 GLY A CA 1
ATOM 1399 C C . GLY A 1 177 ? 12.594 2.926 13.926 1.00 87.94 177 GLY A C 1
ATOM 1400 O O . GLY A 1 177 ? 12.117 2.734 12.809 1.00 87.94 177 GLY A O 1
ATOM 1401 N N . ASP A 1 178 ? 13.890 2.789 14.195 1.00 89.25 178 ASP A N 1
ATOM 1402 C CA . ASP A 1 178 ? 14.907 2.444 13.206 1.00 89.25 178 ASP A CA 1
ATOM 1403 C C . ASP A 1 178 ? 14.631 1.041 12.627 1.00 89.25 178 ASP A C 1
ATOM 1405 O O . ASP A 1 178 ? 14.580 0.884 11.404 1.00 89.25 178 ASP A O 1
ATOM 1409 N N . ASP A 1 179 ? 14.318 0.050 13.471 1.00 90.69 179 ASP A N 1
ATOM 1410 C CA . ASP A 1 179 ? 13.915 -1.298 13.036 1.00 90.69 179 ASP A CA 1
ATOM 1411 C C . ASP A 1 179 ? 12.674 -1.274 12.134 1.00 90.69 179 ASP A C 1
ATOM 1413 O O . ASP A 1 179 ? 12.612 -1.951 11.102 1.00 90.69 179 ASP A O 1
ATOM 1417 N N . MET A 1 180 ? 11.675 -0.472 12.510 1.00 90.19 180 MET A N 1
ATOM 1418 C CA . MET A 1 180 ? 10.447 -0.306 11.742 1.00 90.19 180 MET A CA 1
ATOM 1419 C C . MET A 1 180 ? 10.737 0.273 10.351 1.00 90.19 180 MET A C 1
ATOM 1421 O O . MET A 1 180 ? 10.304 -0.310 9.354 1.00 90.19 180 MET A O 1
ATOM 1425 N N . PHE A 1 181 ? 11.485 1.377 10.258 1.00 91.44 181 PHE A N 1
ATOM 1426 C CA . PHE A 1 181 ? 11.823 1.988 8.969 1.00 91.44 181 PHE A CA 1
ATOM 1427 C C . PHE A 1 181 ? 12.706 1.079 8.109 1.00 91.44 181 PHE A C 1
ATOM 1429 O O . PHE A 1 181 ? 12.474 0.976 6.904 1.00 91.44 181 PHE A O 1
ATOM 1436 N N . MET A 1 182 ? 13.654 0.353 8.707 1.00 92.62 182 MET A N 1
ATOM 1437 C CA . MET A 1 182 ? 14.481 -0.620 7.987 1.00 92.62 182 MET A CA 1
ATOM 1438 C C . MET A 1 182 ? 13.657 -1.782 7.428 1.00 92.62 182 MET A C 1
ATOM 1440 O O . MET A 1 182 ? 13.872 -2.203 6.284 1.00 92.62 182 MET A O 1
ATOM 1444 N N . ALA A 1 183 ? 12.678 -2.281 8.188 1.00 93.56 183 ALA A N 1
ATOM 1445 C CA . ALA A 1 183 ? 11.755 -3.303 7.710 1.00 93.56 183 ALA A CA 1
ATOM 1446 C C . ALA A 1 183 ? 10.890 -2.782 6.552 1.00 93.56 183 ALA A C 1
ATOM 1448 O O . ALA A 1 183 ? 10.781 -3.449 5.522 1.00 93.56 183 ALA A O 1
ATOM 1449 N N . MET A 1 184 ? 10.317 -1.583 6.685 1.00 94.44 184 MET A N 1
ATOM 1450 C CA . MET A 1 184 ? 9.513 -0.952 5.632 1.00 94.44 184 MET A CA 1
ATOM 1451 C C . MET A 1 184 ? 10.330 -0.743 4.353 1.00 94.44 184 MET A C 1
ATOM 1453 O O . MET A 1 184 ? 9.898 -1.169 3.282 1.00 94.44 184 MET A O 1
ATOM 1457 N N . ALA A 1 185 ? 11.543 -0.190 4.473 1.00 94.38 185 ALA A N 1
ATOM 1458 C CA . ALA A 1 185 ? 12.448 0.050 3.352 1.00 94.38 185 ALA A CA 1
ATOM 1459 C C . ALA A 1 185 ? 12.817 -1.261 2.645 1.00 94.38 185 ALA A C 1
ATOM 1461 O O . ALA A 1 185 ? 12.765 -1.356 1.419 1.00 94.38 185 ALA A O 1
ATOM 1462 N N . SER A 1 186 ? 13.128 -2.307 3.413 1.00 95.38 186 SER A N 1
ATOM 1463 C CA . SER A 1 186 ? 13.458 -3.625 2.865 1.00 95.38 186 SER A CA 1
ATOM 1464 C C . SER A 1 186 ? 12.291 -4.237 2.086 1.00 95.38 186 SER A C 1
ATOM 1466 O O . SER A 1 186 ? 12.499 -4.815 1.015 1.00 95.38 186 SER A O 1
ATOM 1468 N N . ARG A 1 187 ? 11.060 -4.093 2.594 1.00 97.12 187 ARG A N 1
ATOM 1469 C CA . ARG A 1 187 ? 9.849 -4.643 1.967 1.00 97.12 187 ARG A CA 1
ATOM 1470 C C . ARG A 1 187 ? 9.476 -3.905 0.685 1.00 97.12 187 ARG A C 1
ATOM 1472 O O . ARG A 1 187 ? 9.295 -4.561 -0.342 1.00 97.12 187 ARG A O 1
ATOM 1479 N N . VAL A 1 188 ? 9.453 -2.570 0.695 1.00 96.62 188 VAL A N 1
ATOM 1480 C CA . VAL A 1 188 ? 9.145 -1.797 -0.520 1.00 96.62 188 VAL A CA 1
ATOM 1481 C C . VAL A 1 188 ? 10.223 -1.979 -1.593 1.00 96.62 188 VAL A C 1
ATOM 1483 O O . VAL A 1 188 ? 9.896 -2.163 -2.762 1.00 96.62 188 VAL A O 1
ATOM 1486 N N . CYS A 1 189 ? 11.505 -2.063 -1.219 1.00 96.56 189 CYS A N 1
ATOM 1487 C CA . CYS A 1 189 ? 12.581 -2.372 -2.166 1.00 96.56 189 CYS A CA 1
ATOM 1488 C C . CYS A 1 189 ? 12.440 -3.775 -2.776 1.00 96.56 189 CYS A C 1
ATOM 1490 O O . CYS A 1 189 ? 12.755 -3.969 -3.950 1.00 96.56 189 CYS A O 1
ATOM 1492 N N . ALA A 1 190 ? 11.968 -4.763 -2.009 1.00 97.44 190 ALA A N 1
ATOM 1493 C CA . ALA A 1 190 ? 11.645 -6.076 -2.560 1.00 97.44 190 ALA A CA 1
ATOM 1494 C C . ALA A 1 190 ? 10.483 -5.989 -3.560 1.00 97.44 190 ALA A C 1
ATOM 1496 O O . ALA A 1 190 ? 10.584 -6.560 -4.641 1.00 97.44 190 ALA A O 1
ATOM 1497 N N . ALA A 1 191 ? 9.435 -5.222 -3.246 1.00 97.62 191 ALA A N 1
ATOM 1498 C CA . ALA A 1 191 ? 8.309 -5.009 -4.151 1.00 97.62 191 ALA A CA 1
ATOM 1499 C C . ALA A 1 191 ? 8.720 -4.336 -5.468 1.00 97.62 191 ALA A C 1
ATOM 1501 O O . ALA A 1 191 ? 8.322 -4.793 -6.536 1.00 97.62 191 ALA A O 1
ATOM 1502 N N . ILE A 1 192 ? 9.560 -3.300 -5.398 1.00 96.69 192 ILE A N 1
ATOM 1503 C CA . ILE A 1 192 ? 10.092 -2.601 -6.575 1.00 96.69 192 ILE A CA 1
ATOM 1504 C C . ILE A 1 192 ? 10.878 -3.554 -7.476 1.00 96.69 192 ILE A C 1
ATOM 1506 O O . ILE A 1 192 ? 10.685 -3.528 -8.689 1.00 96.69 192 ILE A O 1
ATOM 1510 N N . ARG A 1 193 ? 11.739 -4.404 -6.898 1.00 96.56 193 ARG A N 1
ATOM 1511 C CA . ARG A 1 193 ? 12.520 -5.390 -7.663 1.00 96.56 193 ARG A CA 1
ATOM 1512 C C . ARG A 1 193 ? 11.642 -6.457 -8.302 1.00 96.56 193 ARG A C 1
ATOM 1514 O O . ARG A 1 193 ? 11.836 -6.767 -9.468 1.00 96.56 193 ARG A O 1
ATOM 1521 N N . ASP A 1 194 ? 10.684 -6.995 -7.553 1.00 97.25 194 ASP A N 1
ATOM 1522 C CA . ASP A 1 194 ? 9.789 -8.045 -8.047 1.00 97.25 194 ASP A CA 1
ATOM 1523 C C . ASP A 1 194 ? 8.929 -7.563 -9.230 1.00 97.25 194 ASP A C 1
ATOM 1525 O O . ASP A 1 194 ? 8.560 -8.364 -10.085 1.00 97.25 194 ASP A O 1
ATOM 1529 N N . HIS A 1 195 ? 8.628 -6.262 -9.284 1.00 95.75 195 HIS A N 1
ATOM 1530 C CA . HIS A 1 195 ? 7.787 -5.651 -10.319 1.00 95.75 195 HIS A CA 1
ATOM 1531 C C . HIS A 1 195 ? 8.549 -4.892 -11.398 1.00 95.75 195 HIS A C 1
ATOM 1533 O O . HIS A 1 195 ? 7.901 -4.295 -12.259 1.00 95.75 195 HIS A O 1
ATOM 1539 N N . ASP A 1 196 ? 9.881 -4.865 -11.337 1.00 92.62 196 ASP A N 1
ATOM 1540 C CA . ASP A 1 196 ? 10.726 -4.007 -12.177 1.00 92.62 196 ASP A CA 1
ATOM 1541 C C . ASP A 1 196 ? 10.194 -2.561 -12.252 1.00 92.62 196 ASP A C 1
ATOM 1543 O O . ASP A 1 196 ? 10.103 -1.935 -13.306 1.00 92.62 196 ASP A O 1
ATOM 1547 N N . ALA A 1 197 ? 9.740 -2.033 -11.110 1.00 90.19 197 ALA A N 1
ATOM 1548 C CA . ALA A 1 197 ? 8.973 -0.789 -11.086 1.00 90.19 197 ALA A CA 1
ATOM 1549 C C . ALA A 1 197 ? 9.813 0.428 -11.505 1.00 90.19 197 ALA A C 1
ATOM 1551 O O . ALA A 1 197 ? 9.260 1.420 -11.971 1.00 90.19 197 ALA A O 1
ATOM 1552 N N . LEU A 1 198 ? 11.145 0.351 -11.387 1.00 87.81 198 LEU A N 1
ATOM 1553 C CA . LEU A 1 198 ? 12.047 1.414 -11.836 1.00 87.81 198 LEU A CA 1
ATOM 1554 C C . LEU A 1 198 ? 11.972 1.644 -13.352 1.00 87.81 198 LEU A C 1
ATOM 1556 O O 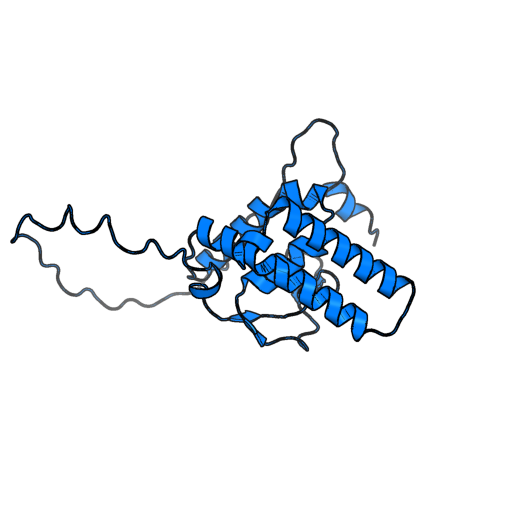. LEU A 1 198 ? 12.090 2.788 -13.784 1.00 87.81 198 LEU A O 1
ATOM 1560 N N . ALA A 1 199 ? 11.692 0.599 -14.138 1.00 87.88 199 ALA A N 1
ATOM 1561 C CA . ALA A 1 199 ? 11.510 0.700 -15.584 1.00 87.88 199 ALA A CA 1
ATOM 1562 C C . ALA A 1 199 ? 10.286 1.544 -15.989 1.00 87.88 199 ALA A C 1
ATOM 1564 O O . ALA A 1 199 ? 10.156 1.911 -17.149 1.00 87.88 199 ALA A O 1
ATOM 1565 N N . LEU A 1 200 ? 9.390 1.874 -15.049 1.00 84.38 200 LEU A N 1
ATOM 1566 C CA . LEU A 1 200 ? 8.221 2.721 -15.303 1.00 84.38 200 LEU A CA 1
ATOM 1567 C C . LEU A 1 200 ? 8.518 4.228 -15.183 1.00 84.38 200 LEU A C 1
ATOM 1569 O O . LEU A 1 200 ? 7.638 5.040 -15.476 1.00 84.38 200 LEU A O 1
ATOM 1573 N N . TYR A 1 201 ? 9.715 4.615 -14.725 1.00 78.00 201 TYR A N 1
ATOM 1574 C CA . TYR A 1 201 ? 10.107 6.021 -14.524 1.00 78.00 201 TYR A CA 1
ATOM 1575 C C . TYR A 1 201 ? 11.133 6.540 -15.539 1.00 78.00 201 TYR A C 1
ATOM 1577 O O . TYR A 1 201 ? 11.416 7.740 -15.534 1.00 78.00 201 TYR A O 1
ATOM 1585 N N . ILE A 1 202 ? 11.707 5.655 -16.356 1.00 73.38 202 ILE A N 1
ATOM 1586 C CA . ILE A 1 202 ? 12.786 5.933 -17.318 1.00 73.38 202 ILE A CA 1
ATOM 1587 C C . ILE A 1 202 ? 12.299 5.731 -18.749 1.00 73.38 202 ILE A C 1
ATOM 1589 O O . ILE A 1 202 ? 12.758 6.505 -19.616 1.00 73.38 202 ILE A O 1
#

pLDDT: mean 74.24, std 26.62, range [26.89, 97.94]